Protein AF-A0A9D9C8U2-F1 (afdb_monomer_lite)

pLDDT: mean 93.35, std 7.18, range [54.44, 98.56]

Radius of gyration: 31.02 Å; chains: 1; bounding box: 74×30×80 Å

Foldseek 3Di:
DQLVVLVVQLVVLVVVLVVLVVVLVVLLVQLCVLLQVLLLVVLVCCVVVLDPLVLCVQLVHDSDDSDRDDSPDPVSSLVSLVSSLRSQVVCVVVVRDADVVVGSVSSVVSSVSSVVSVVVSVVSVVSSVVSVVSNVVVVVVVVVVVVVVLVVLLVVLVPPDPVVSQVSSVVVVDDDDDDDPDDDD

Secondary structure (DSSP, 8-state):
-HHHHHHHHHHHHHHHHHHHHHHHHHHHHHHHHHHHHHHHHHHHHHHTTSS-GGGGGGGT--SS--PPPP--SHHHHHHHHHHHHHHHHHHHHTTPPPPBTTBHHHHHHHHHHHHHHHHHHHHHHHHHHHHHHHHHHHHHHHHHHHHHHHHHHHHHTTTS-HHHHHHHHHHTT------TTPPP-

Structure (mmCIF, N/CA/C/O backbone):
data_AF-A0A9D9C8U2-F1
#
_entry.id   AF-A0A9D9C8U2-F1
#
loop_
_atom_site.group_PDB
_atom_site.id
_atom_site.type_symbol
_atom_site.label_atom_id
_atom_site.label_alt_id
_atom_site.label_comp_id
_atom_site.label_asym_id
_atom_site.label_entity_id
_atom_site.label_seq_id
_atom_site.pdbx_PDB_ins_code
_atom_site.Cartn_x
_atom_site.Cartn_y
_atom_site.Cartn_z
_atom_site.occupancy
_atom_site.B_iso_or_equiv
_atom_site.auth_seq_id
_atom_site.auth_comp_id
_atom_site.auth_asym_id
_atom_site.auth_atom_id
_atom_site.pdbx_PDB_model_num
ATOM 1 N N . GLU A 1 1 ? 14.021 7.291 -29.996 1.00 81.25 1 GLU A N 1
ATOM 2 C CA . GLU A 1 1 ? 12.656 7.815 -29.768 1.00 81.25 1 GLU A CA 1
ATOM 3 C C . GLU A 1 1 ? 11.721 6.901 -28.956 1.00 81.25 1 GLU A C 1
ATOM 5 O O . GLU A 1 1 ? 11.378 7.271 -27.842 1.00 81.25 1 GLU A O 1
ATOM 10 N N . LYS A 1 2 ? 11.284 5.720 -29.441 1.00 90.12 2 LYS A N 1
ATOM 11 C CA . LYS A 1 2 ? 10.323 4.867 -28.689 1.00 90.12 2 LYS A CA 1
ATOM 12 C C . LYS A 1 2 ? 10.855 4.377 -27.330 1.00 90.12 2 LYS A C 1
ATOM 14 O O . LYS A 1 2 ? 10.137 4.463 -26.339 1.00 90.12 2 LYS A O 1
ATOM 19 N N . MET A 1 3 ? 12.104 3.903 -27.281 1.00 92.31 3 MET A N 1
ATOM 20 C CA . MET A 1 3 ? 12.750 3.447 -26.039 1.00 92.31 3 MET A CA 1
ATOM 21 C C . MET A 1 3 ? 12.921 4.591 -25.031 1.00 92.31 3 MET A C 1
ATOM 23 O O . MET A 1 3 ? 12.580 4.439 -23.865 1.00 92.31 3 MET A O 1
ATOM 27 N N . GLU A 1 4 ? 13.386 5.756 -25.484 1.00 93.31 4 GLU A N 1
ATOM 28 C CA . GLU A 1 4 ? 13.592 6.927 -24.619 1.00 93.31 4 GLU A CA 1
ATOM 29 C C . GLU A 1 4 ? 12.285 7.387 -23.969 1.00 93.31 4 GLU A C 1
ATOM 31 O O . GLU A 1 4 ? 12.262 7.664 -22.772 1.00 93.31 4 GLU A O 1
ATOM 36 N N . ARG A 1 5 ? 11.183 7.405 -24.733 1.00 94.75 5 ARG A N 1
ATOM 37 C CA . ARG A 1 5 ? 9.848 7.721 -24.208 1.00 94.75 5 ARG A CA 1
ATOM 38 C C . ARG A 1 5 ? 9.395 6.705 -23.157 1.00 94.75 5 ARG A C 1
ATOM 40 O O . ARG A 1 5 ? 9.006 7.110 -22.069 1.00 94.75 5 ARG A O 1
ATOM 47 N N . ALA A 1 6 ? 9.501 5.405 -23.446 1.00 95.00 6 ALA A N 1
ATOM 48 C CA . ALA A 1 6 ? 9.119 4.354 -22.499 1.00 95.00 6 ALA A CA 1
ATOM 49 C C . ALA A 1 6 ? 9.957 4.398 -21.208 1.00 95.00 6 ALA A C 1
ATOM 51 O O . ALA A 1 6 ? 9.420 4.238 -20.112 1.00 95.00 6 ALA A O 1
ATOM 52 N N . ASN A 1 7 ? 11.260 4.673 -21.322 1.00 95.81 7 ASN A N 1
ATOM 53 C CA . ASN A 1 7 ? 12.128 4.850 -20.163 1.00 95.81 7 ASN A CA 1
ATOM 54 C C . ASN A 1 7 ? 11.715 6.084 -19.345 1.00 95.81 7 ASN A C 1
ATOM 56 O O . ASN A 1 7 ? 11.563 5.986 -18.132 1.00 95.81 7 ASN A O 1
ATOM 60 N N . ALA A 1 8 ? 11.457 7.228 -19.989 1.00 96.50 8 ALA A N 1
ATOM 61 C CA . ALA A 1 8 ? 10.992 8.433 -19.299 1.00 96.50 8 ALA A CA 1
ATOM 62 C C . ALA A 1 8 ? 9.655 8.210 -18.565 1.00 96.50 8 ALA A C 1
ATOM 64 O O . ALA A 1 8 ? 9.508 8.614 -17.412 1.00 96.50 8 ALA A O 1
ATOM 65 N N . GLU A 1 9 ? 8.699 7.519 -19.192 1.00 95.94 9 GLU A N 1
ATOM 66 C CA . GLU A 1 9 ? 7.424 7.148 -18.565 1.00 95.94 9 GLU A CA 1
ATOM 67 C C . GLU A 1 9 ? 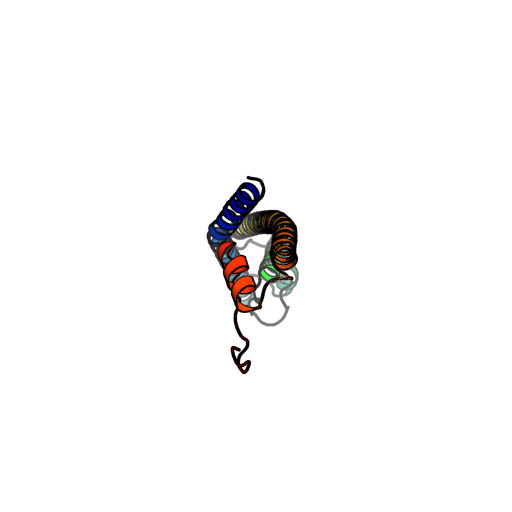7.623 6.253 -17.335 1.00 95.94 9 GLU A C 1
ATOM 69 O O . GLU A 1 9 ? 7.009 6.494 -16.290 1.00 95.94 9 GLU A O 1
ATOM 74 N N . TYR A 1 10 ? 8.505 5.253 -17.432 1.00 97.88 10 TYR A N 1
ATOM 75 C CA . TYR A 1 10 ? 8.859 4.393 -16.306 1.00 97.88 10 TYR A CA 1
ATOM 76 C C . TYR A 1 10 ? 9.484 5.188 -15.154 1.00 97.88 10 TYR A C 1
ATOM 78 O O . TYR A 1 10 ? 9.033 5.043 -14.016 1.00 97.88 10 TYR A O 1
ATOM 86 N N . GLN A 1 11 ? 10.456 6.065 -15.434 1.00 97.56 11 GLN A N 1
ATOM 87 C CA . GLN A 1 11 ? 11.099 6.892 -14.406 1.00 97.56 11 GLN A CA 1
ATOM 88 C C . GLN A 1 11 ? 10.073 7.764 -13.674 1.00 97.56 11 GLN A C 1
ATOM 90 O O . GLN A 1 11 ? 10.004 7.739 -12.446 1.00 97.56 11 GLN A O 1
ATOM 95 N N . VAL A 1 12 ? 9.192 8.450 -14.411 1.00 97.44 12 VAL A N 1
ATOM 96 C CA . VAL A 1 12 ? 8.138 9.288 -13.815 1.00 97.44 12 VAL A CA 1
ATOM 97 C C . VAL A 1 12 ? 7.175 8.462 -12.954 1.00 97.44 12 VAL A C 1
ATOM 99 O O . VAL A 1 12 ? 6.784 8.896 -11.866 1.00 97.44 12 VAL A O 1
ATOM 102 N N . ALA A 1 13 ? 6.765 7.273 -13.410 1.00 97.12 13 ALA A N 1
ATOM 103 C CA . ALA A 1 13 ? 5.886 6.394 -12.638 1.00 97.12 13 ALA A CA 1
ATOM 104 C C . ALA A 1 13 ? 6.564 5.893 -11.351 1.00 97.12 13 ALA A C 1
ATOM 106 O O . ALA A 1 13 ? 5.967 5.947 -10.269 1.00 97.12 13 ALA A O 1
ATOM 107 N N . TYR A 1 14 ? 7.826 5.475 -11.457 1.00 97.75 14 TYR A N 1
ATOM 108 C CA . TYR A 1 14 ? 8.621 4.983 -10.340 1.00 97.75 14 TYR A CA 1
ATOM 109 C C . TYR A 1 14 ? 8.878 6.073 -9.291 1.00 97.75 14 TYR A C 1
ATOM 111 O O . TYR A 1 14 ? 8.642 5.855 -8.101 1.00 97.75 14 TYR A O 1
ATOM 119 N N . GLU A 1 15 ? 9.262 7.278 -9.712 1.00 97.25 15 GLU A N 1
ATOM 120 C CA . GLU A 1 15 ? 9.452 8.423 -8.817 1.00 97.25 15 GLU A CA 1
ATOM 121 C C . GLU A 1 15 ? 8.175 8.763 -8.047 1.00 97.25 15 GLU A C 1
ATOM 123 O O . GLU A 1 15 ? 8.212 8.967 -6.831 1.00 97.25 15 GLU A O 1
ATOM 128 N N . ARG A 1 16 ? 7.016 8.772 -8.722 1.00 96.50 16 ARG A N 1
ATOM 129 C CA . ARG A 1 16 ? 5.717 8.987 -8.063 1.00 96.50 16 ARG A CA 1
ATOM 130 C C . ARG A 1 16 ? 5.445 7.926 -7.000 1.00 96.50 16 ARG A C 1
ATOM 132 O O . ARG A 1 16 ? 5.035 8.277 -5.894 1.00 96.50 16 ARG A O 1
ATOM 139 N N . GLN A 1 17 ? 5.700 6.652 -7.302 1.00 96.75 17 GLN A N 1
ATOM 140 C CA . GLN A 1 17 ? 5.545 5.557 -6.343 1.00 96.75 17 GLN A CA 1
ATOM 141 C C . GLN A 1 17 ? 6.458 5.735 -5.119 1.00 96.75 17 GLN A C 1
ATOM 143 O O . GLN A 1 17 ? 5.994 5.611 -3.983 1.00 96.75 17 GLN A O 1
ATOM 148 N N . VAL A 1 18 ? 7.741 6.040 -5.3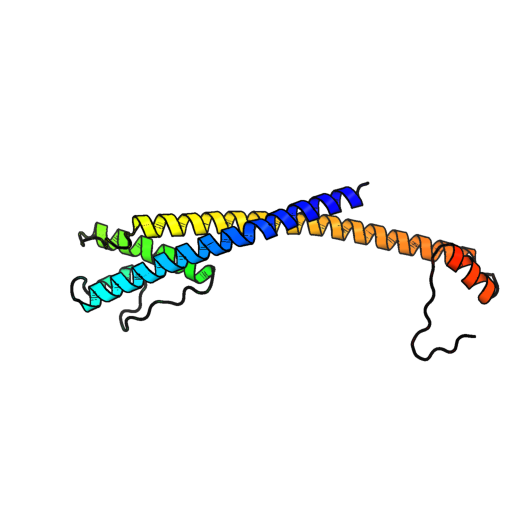31 1.00 96.06 18 VAL A N 1
ATOM 149 C CA . VAL A 1 18 ? 8.727 6.223 -4.252 1.00 96.06 18 VAL A CA 1
ATOM 150 C C . VAL A 1 18 ? 8.377 7.429 -3.380 1.00 96.06 18 VAL A C 1
ATOM 152 O O . VAL A 1 18 ? 8.405 7.339 -2.150 1.00 96.06 18 VAL A O 1
ATOM 155 N N . ASN A 1 19 ? 7.993 8.546 -3.996 1.00 95.44 19 ASN A N 1
ATOM 156 C CA . ASN A 1 19 ? 7.613 9.758 -3.276 1.00 95.44 19 ASN A CA 1
ATOM 157 C C . ASN A 1 19 ? 6.347 9.544 -2.437 1.00 95.44 19 ASN A C 1
ATOM 159 O O . ASN A 1 19 ? 6.302 9.949 -1.271 1.00 95.44 19 ASN A O 1
ATOM 163 N N . PHE A 1 20 ? 5.352 8.843 -2.986 1.00 97.00 20 PHE A N 1
ATOM 164 C CA . PHE A 1 20 ? 4.113 8.533 -2.276 1.00 97.00 20 PHE A CA 1
ATOM 165 C C . PHE A 1 20 ? 4.314 7.551 -1.112 1.00 97.00 20 PHE A C 1
ATOM 167 O O . PHE A 1 20 ? 3.623 7.646 -0.096 1.00 97.00 20 PHE A O 1
ATOM 174 N N . ALA A 1 21 ? 5.296 6.645 -1.200 1.00 95.56 21 ALA A N 1
ATOM 175 C CA . ALA A 1 21 ? 5.558 5.652 -0.158 1.00 95.56 21 ALA A CA 1
ATOM 176 C C . ALA A 1 21 ? 5.791 6.286 1.227 1.00 95.56 21 ALA A C 1
ATOM 178 O O . ALA A 1 21 ? 5.346 5.738 2.236 1.00 95.56 21 ALA A O 1
ATOM 179 N N . LYS A 1 22 ? 6.428 7.464 1.294 1.00 94.44 22 LYS A N 1
ATOM 180 C CA . LYS A 1 22 ? 6.651 8.183 2.560 1.00 94.44 22 LYS A CA 1
ATOM 181 C C . LYS A 1 22 ? 5.349 8.664 3.199 1.00 94.44 22 LYS A C 1
ATOM 183 O O . LYS A 1 22 ? 5.217 8.586 4.419 1.00 94.44 22 LYS A O 1
ATOM 188 N N . ASP A 1 23 ? 4.408 9.174 2.406 1.00 94.94 23 ASP A N 1
ATOM 189 C CA . ASP A 1 23 ? 3.111 9.615 2.927 1.00 94.94 23 ASP A CA 1
ATOM 190 C C . ASP A 1 23 ? 2.263 8.417 3.367 1.00 94.94 23 ASP A C 1
ATOM 192 O O . ASP A 1 23 ? 1.752 8.405 4.487 1.00 94.94 23 ASP A O 1
ATOM 196 N N . TYR A 1 24 ? 2.246 7.350 2.561 1.00 97.56 24 TYR A N 1
ATOM 197 C CA . TYR A 1 24 ? 1.593 6.088 2.906 1.00 97.56 24 TYR A CA 1
ATOM 198 C C . TYR A 1 24 ? 2.037 5.556 4.281 1.00 97.56 24 TYR A C 1
ATOM 200 O O . TYR A 1 24 ? 1.202 5.254 5.135 1.00 97.56 24 TYR A O 1
ATOM 208 N N . GLN A 1 25 ? 3.349 5.525 4.547 1.00 96.75 25 GLN A N 1
ATOM 209 C CA . GLN A 1 25 ? 3.883 5.082 5.841 1.00 96.75 25 GLN A CA 1
ATOM 210 C C . GLN A 1 25 ? 3.407 5.955 7.012 1.00 96.75 25 GLN A C 1
ATOM 212 O O . GLN A 1 25 ? 3.126 5.443 8.098 1.00 96.75 25 GLN A O 1
ATOM 217 N N . LYS A 1 26 ? 3.261 7.272 6.810 1.00 96.94 26 LYS A N 1
ATOM 218 C CA . LYS A 1 26 ? 2.712 8.172 7.838 1.00 96.94 26 LYS A CA 1
ATOM 219 C C . LYS A 1 26 ? 1.244 7.860 8.124 1.00 96.94 26 LYS A C 1
ATOM 221 O O . LYS A 1 26 ? 0.867 7.814 9.296 1.00 96.94 26 LYS A O 1
ATOM 226 N N . LYS A 1 27 ? 0.429 7.621 7.088 1.00 97.81 27 LYS A N 1
ATOM 227 C CA . LYS A 1 27 ? -0.990 7.257 7.249 1.00 97.81 27 LYS A CA 1
ATOM 228 C C . LYS A 1 27 ? -1.143 5.920 7.968 1.00 97.81 27 LYS A C 1
ATOM 230 O O . LYS A 1 27 ? -1.860 5.858 8.963 1.00 97.81 27 LYS A O 1
ATOM 235 N N . MET A 1 28 ? -0.388 4.899 7.557 1.00 97.75 28 MET A N 1
ATOM 236 C CA . MET A 1 28 ? -0.379 3.585 8.210 1.00 97.75 28 MET A CA 1
ATOM 237 C C . MET A 1 28 ? 0.020 3.687 9.688 1.00 97.75 28 MET A C 1
ATOM 239 O O . MET A 1 28 ? -0.648 3.120 10.552 1.00 97.75 28 MET A O 1
ATOM 243 N N . LYS A 1 29 ? 1.070 4.457 10.009 1.00 97.81 29 LYS A N 1
ATOM 244 C CA . LYS A 1 29 ? 1.507 4.666 11.398 1.00 97.81 29 LYS A CA 1
ATOM 245 C C . LYS A 1 29 ? 0.424 5.333 12.249 1.00 97.81 29 LYS A C 1
ATOM 247 O O . LYS A 1 29 ? 0.240 4.940 13.399 1.00 97.81 29 LYS A O 1
ATOM 252 N N . MET A 1 30 ? -0.286 6.321 11.702 1.00 98.00 30 MET A N 1
ATOM 253 C CA . MET A 1 30 ? -1.370 6.995 12.421 1.00 98.00 30 MET A CA 1
ATOM 254 C C . MET A 1 30 ? -2.582 6.087 12.615 1.00 98.00 30 MET A C 1
ATOM 256 O O . MET A 1 30 ? -3.069 5.985 13.737 1.00 98.00 30 MET A O 1
ATOM 260 N N . ALA A 1 31 ? -3.021 5.368 11.581 1.00 98.31 31 ALA A N 1
ATOM 261 C CA . ALA A 1 31 ? -4.094 4.384 11.712 1.00 98.31 31 ALA A CA 1
ATOM 262 C C . ALA A 1 31 ? -3.758 3.335 12.785 1.00 98.31 31 ALA A C 1
ATOM 264 O O . ALA A 1 31 ? -4.540 3.130 13.711 1.00 98.31 31 ALA A O 1
ATOM 265 N N . LYS A 1 32 ? -2.544 2.769 12.747 1.00 98.12 32 LYS A N 1
ATOM 266 C CA . LYS A 1 32 ? -2.060 1.821 13.761 1.00 98.12 32 LYS A CA 1
ATOM 267 C C . LYS A 1 32 ? -2.107 2.397 15.175 1.00 98.12 32 LYS A C 1
ATOM 269 O O . LYS A 1 32 ? -2.558 1.716 16.091 1.00 98.12 32 LYS A O 1
ATOM 274 N N . LEU A 1 33 ? -1.638 3.633 15.360 1.00 97.75 33 LEU A N 1
ATOM 275 C CA . LEU A 1 33 ? -1.640 4.303 16.662 1.00 97.75 33 LEU A CA 1
ATOM 276 C C . LEU A 1 33 ? -3.062 4.409 17.226 1.00 97.75 33 LEU A C 1
ATOM 278 O O . LEU A 1 33 ? -3.289 4.032 18.371 1.00 97.75 33 LEU A O 1
ATOM 282 N N . TYR A 1 34 ? -4.007 4.910 16.428 1.00 98.31 34 TYR A N 1
ATOM 283 C CA . TYR A 1 34 ? -5.375 5.151 16.887 1.00 98.31 34 TYR A CA 1
ATOM 284 C C . TYR A 1 34 ? -6.164 3.861 17.106 1.00 98.31 34 TYR A C 1
ATOM 286 O O . TYR A 1 34 ? -6.859 3.765 18.114 1.00 98.31 34 TYR A O 1
ATOM 294 N N . VAL A 1 35 ? -6.022 2.865 16.225 1.00 98.06 35 VAL A N 1
ATOM 295 C CA . VAL A 1 35 ? -6.653 1.546 16.403 1.00 98.06 35 VAL A CA 1
ATOM 296 C C . VAL A 1 35 ? -6.108 0.866 17.661 1.00 98.06 35 VAL A C 1
ATOM 298 O O . VAL A 1 35 ? -6.886 0.466 18.523 1.00 98.06 35 VAL A O 1
ATOM 301 N N . SER A 1 36 ? -4.781 0.815 17.829 1.00 97.44 36 SER A N 1
ATOM 302 C CA . SER A 1 36 ? -4.147 0.237 19.024 1.00 97.44 36 SER A CA 1
ATOM 303 C C . SER A 1 36 ? -4.599 0.936 20.309 1.00 97.44 36 SER A C 1
ATOM 305 O O . SER A 1 36 ? -5.019 0.285 21.263 1.00 97.44 36 SER A O 1
ATOM 307 N N . HIS A 1 37 ? -4.570 2.273 20.325 1.00 97.31 37 HIS A N 1
ATOM 308 C CA . HIS A 1 37 ? -4.941 3.051 21.504 1.00 97.31 37 HIS A CA 1
ATOM 309 C C . HIS A 1 37 ? -6.420 2.868 21.864 1.00 97.31 37 HIS A C 1
ATOM 311 O O . HIS A 1 37 ? -6.752 2.736 23.039 1.00 97.31 37 HIS A O 1
ATOM 317 N N . PHE A 1 38 ? -7.308 2.789 20.871 1.00 98.19 38 PHE A N 1
ATOM 318 C CA . PHE A 1 38 ? -8.715 2.498 21.122 1.00 98.19 38 PHE A CA 1
ATOM 319 C C . PHE A 1 38 ? -8.902 1.129 21.787 1.00 98.19 38 PHE A C 1
ATOM 321 O O . PHE A 1 38 ? -9.610 1.032 22.788 1.00 98.19 38 PHE A O 1
ATOM 328 N N . ILE A 1 39 ? -8.224 0.090 21.283 1.00 96.69 39 ILE A N 1
ATOM 329 C CA . ILE A 1 39 ? -8.266 -1.261 21.867 1.00 96.69 39 ILE A CA 1
ATOM 330 C C . ILE A 1 39 ? -7.792 -1.232 23.322 1.00 96.69 39 ILE A C 1
ATOM 332 O O . ILE A 1 39 ? -8.452 -1.801 24.189 1.00 96.69 39 ILE A O 1
ATOM 336 N N . GLN A 1 40 ? -6.690 -0.534 23.602 1.00 96.62 40 GLN A N 1
ATOM 337 C CA . GLN A 1 40 ? -6.162 -0.385 24.960 1.00 96.62 40 GLN A CA 1
ATOM 338 C C . GLN A 1 40 ? -7.172 0.289 25.892 1.00 96.62 40 GLN A C 1
ATOM 340 O O . GLN A 1 40 ? -7.425 -0.208 26.986 1.00 96.62 40 GLN A O 1
ATOM 345 N N . VAL A 1 41 ? -7.779 1.400 25.468 1.00 96.62 41 VAL A N 1
ATOM 346 C CA . VAL A 1 41 ? -8.759 2.130 26.287 1.00 96.62 41 VAL A CA 1
ATOM 347 C C . VAL A 1 41 ? -10.013 1.293 26.517 1.00 96.62 41 VAL A C 1
ATOM 349 O O . VAL A 1 41 ? -10.496 1.232 27.647 1.00 96.62 41 VAL A O 1
ATOM 352 N N . PHE A 1 42 ? -10.494 0.588 25.491 1.00 96.06 42 PHE A N 1
ATOM 353 C CA . PHE A 1 42 ? -11.597 -0.361 25.619 1.00 96.06 42 PHE A CA 1
ATOM 354 C C . PHE A 1 42 ? -11.288 -1.451 26.650 1.00 96.06 42 PHE A C 1
ATOM 356 O O . PHE A 1 42 ? -12.067 -1.668 27.577 1.00 96.06 42 PHE A O 1
ATOM 363 N N . GLN A 1 43 ? -10.122 -2.090 26.542 1.00 94.88 43 GLN A N 1
ATOM 364 C CA . GLN A 1 43 ? -9.677 -3.111 27.489 1.00 94.88 43 GLN A CA 1
ATOM 365 C C . GLN A 1 43 ? -9.556 -2.555 28.913 1.00 94.88 43 GLN A C 1
ATOM 367 O O . GLN A 1 43 ? -9.999 -3.202 29.858 1.00 94.88 43 GLN A O 1
ATOM 372 N N . LEU A 1 44 ? -9.032 -1.338 29.082 1.00 94.62 44 LEU A N 1
ATOM 373 C CA . LEU A 1 44 ? -8.954 -0.673 30.383 1.00 94.62 44 LEU A CA 1
ATOM 374 C C . LEU A 1 44 ? -10.341 -0.365 30.968 1.00 94.62 44 LEU A C 1
ATOM 376 O O . LEU A 1 44 ? -10.528 -0.519 32.171 1.00 94.62 44 LEU A O 1
ATOM 380 N N . SER A 1 45 ? -11.320 0.029 30.151 1.00 94.44 45 SER A N 1
ATOM 381 C CA . SER A 1 45 ? -12.710 0.202 30.600 1.00 94.44 45 SER A CA 1
ATOM 382 C C . SER A 1 45 ? -13.350 -1.118 31.038 1.00 94.44 45 SER A C 1
ATOM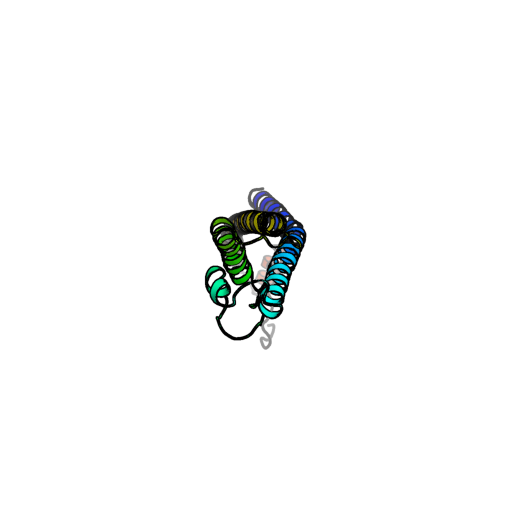 384 O O . SER A 1 45 ? -14.108 -1.128 32.007 1.00 94.44 45 SER A O 1
ATOM 386 N N . VAL A 1 46 ? -13.003 -2.239 30.395 1.00 93.81 46 VAL A N 1
ATOM 387 C CA . VAL A 1 46 ? -13.419 -3.573 30.861 1.00 93.81 46 VAL A CA 1
ATOM 388 C C . VAL A 1 46 ? -12.767 -3.914 32.203 1.00 93.81 46 VAL A C 1
ATOM 390 O O . VAL A 1 46 ? -13.460 -4.330 33.126 1.00 93.81 46 VAL A O 1
ATOM 393 N N . ILE A 1 47 ? -11.460 -3.670 32.357 1.00 93.50 47 ILE A N 1
ATOM 394 C CA . ILE A 1 47 ? -10.733 -3.911 33.619 1.00 93.50 47 ILE A CA 1
ATOM 395 C C . ILE A 1 47 ? -11.312 -3.079 34.774 1.00 93.50 47 ILE A C 1
ATOM 397 O O . ILE A 1 47 ? -11.405 -3.570 35.896 1.00 93.50 47 ILE A O 1
ATOM 401 N N . ARG A 1 48 ? -11.728 -1.832 34.512 1.00 94.44 48 ARG A N 1
ATOM 402 C CA . ARG A 1 48 ? -12.375 -0.964 35.512 1.00 94.44 48 ARG A CA 1
ATOM 403 C C . ARG A 1 48 ? -13.822 -1.358 35.833 1.00 94.44 48 ARG A C 1
ATOM 405 O O . ARG A 1 48 ? -14.398 -0.792 36.756 1.00 94.44 48 ARG A O 1
ATOM 412 N N . GLY A 1 49 ? -14.416 -2.293 35.090 1.00 92.62 49 GLY A N 1
ATOM 413 C CA . GLY A 1 49 ? -15.813 -2.701 35.258 1.00 92.62 49 GLY A CA 1
ATOM 414 C C . GLY A 1 49 ? -16.837 -1.714 34.685 1.00 92.62 49 GLY A C 1
ATOM 415 O O . GLY A 1 49 ? -18.028 -1.863 34.937 1.00 92.62 49 GLY A O 1
ATOM 416 N N . GLU A 1 50 ? -16.402 -0.721 33.902 1.00 93.00 50 GLU A N 1
ATOM 417 C CA . GLU A 1 50 ? -17.294 0.222 33.204 1.00 93.00 50 GLU A CA 1
ATOM 418 C C . GLU A 1 50 ? -18.009 -0.450 32.026 1.00 93.00 50 GLU A C 1
ATOM 420 O O . GLU A 1 50 ? -19.127 -0.083 31.665 1.00 93.00 50 GLU A O 1
ATOM 425 N N . ILE A 1 51 ? -17.347 -1.435 31.415 1.00 93.06 51 ILE A N 1
ATOM 426 C CA . ILE A 1 51 ? -17.858 -2.229 30.300 1.00 93.06 51 ILE A CA 1
ATOM 427 C C . ILE A 1 51 ? -17.782 -3.701 30.694 1.00 93.06 51 ILE A C 1
ATOM 429 O O . ILE A 1 51 ? -16.755 -4.178 31.171 1.00 93.06 51 ILE A O 1
ATOM 433 N N . LYS A 1 52 ? -18.863 -4.447 30.467 1.00 91.94 52 LYS A N 1
ATOM 434 C CA . LYS A 1 52 ? -18.897 -5.885 30.753 1.00 91.94 52 LYS A CA 1
ATOM 435 C C . LYS A 1 52 ? -17.961 -6.660 29.824 1.00 91.94 52 LYS A C 1
ATOM 437 O O . LYS A 1 52 ? -17.893 -6.383 28.628 1.00 91.94 52 LYS A O 1
ATOM 442 N N . GLU A 1 53 ? -17.307 -7.690 30.356 1.00 91.94 53 GLU 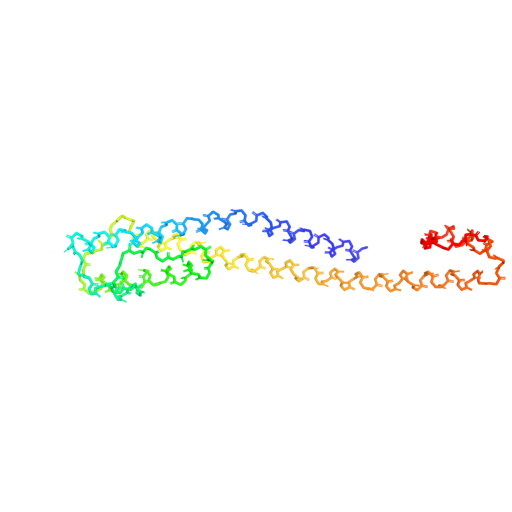A N 1
ATOM 443 C CA . GLU A 1 53 ? -16.340 -8.510 29.611 1.00 91.94 53 GLU A CA 1
ATOM 444 C C . GLU A 1 53 ? -16.954 -9.218 28.388 1.00 91.94 53 GLU A C 1
ATOM 446 O O . GLU A 1 53 ? -16.300 -9.361 27.358 1.00 91.94 53 GLU A O 1
ATOM 451 N N . GLU A 1 54 ? -18.242 -9.567 28.443 1.00 91.25 54 GLU A N 1
ATOM 452 C CA . GLU A 1 54 ? -18.997 -10.150 27.322 1.00 91.25 54 GLU A CA 1
ATOM 453 C C . GLU A 1 54 ? -19.018 -9.260 26.064 1.00 91.25 54 GLU A C 1
ATOM 455 O O . GLU A 1 54 ? -19.055 -9.766 24.942 1.00 91.25 54 GLU A O 1
ATOM 460 N N . MET A 1 55 ? -18.899 -7.936 26.226 1.00 92.25 55 MET A N 1
ATOM 461 C CA . MET A 1 55 ? -18.920 -6.984 25.109 1.00 92.25 55 MET A CA 1
ATOM 462 C C . MET A 1 55 ? -17.670 -7.068 24.233 1.00 92.25 55 MET A C 1
ATOM 464 O O . MET A 1 55 ? -17.667 -6.552 23.120 1.00 92.25 55 MET A O 1
ATOM 468 N N . ARG A 1 56 ? -16.611 -7.744 24.691 1.00 92.50 56 ARG A N 1
ATOM 469 C CA . ARG A 1 56 ? -15.388 -7.972 23.907 1.00 92.50 56 ARG A CA 1
ATOM 470 C C . ARG A 1 56 ? -15.640 -8.783 22.640 1.00 92.50 56 ARG A C 1
ATOM 472 O O . ARG A 1 56 ? -14.946 -8.569 21.647 1.00 92.50 56 ARG A O 1
ATOM 479 N N . ALA A 1 57 ? -16.646 -9.660 22.662 1.00 93.44 57 ALA A N 1
ATOM 480 C CA . ALA A 1 57 ? -17.035 -10.460 21.505 1.00 93.44 57 ALA A CA 1
ATOM 481 C C . ALA A 1 57 ? -17.440 -9.591 20.302 1.00 93.44 57 ALA A C 1
ATOM 483 O O . ALA A 1 57 ? -17.150 -9.964 19.171 1.00 93.44 57 ALA A O 1
ATOM 484 N N . LEU A 1 58 ? -18.020 -8.406 20.544 1.00 94.88 58 LEU A N 1
ATOM 485 C CA . LEU A 1 58 ? -18.431 -7.462 19.492 1.00 94.88 58 LEU A CA 1
ATOM 486 C C . LEU A 1 58 ? -17.245 -6.929 18.673 1.00 94.88 58 LEU A C 1
ATOM 488 O O . LEU A 1 58 ? -17.410 -6.504 17.539 1.00 94.88 58 LEU A O 1
ATOM 492 N N . TYR A 1 59 ? -16.044 -6.954 19.251 1.00 95.38 59 TYR A N 1
ATOM 493 C CA . TYR A 1 59 ? -14.812 -6.441 18.648 1.00 95.38 59 TYR A CA 1
ATOM 494 C C . TYR A 1 59 ? -13.916 -7.566 18.127 1.00 95.38 59 TYR A C 1
ATOM 496 O O . TYR A 1 59 ? -12.756 -7.315 17.811 1.00 95.38 59 TYR A O 1
ATOM 504 N N . HIS A 1 60 ? -14.404 -8.814 18.117 1.00 94.06 60 HIS A N 1
ATOM 505 C CA . HIS A 1 60 ? -13.617 -10.009 17.789 1.00 94.06 60 HIS A CA 1
ATOM 506 C C . HIS A 1 60 ? -12.385 -10.217 18.692 1.00 94.06 60 HIS A C 1
ATOM 508 O O . HIS A 1 60 ? -11.462 -10.959 18.355 1.00 94.06 60 HIS A O 1
ATOM 514 N N . LEU A 1 61 ? -12.363 -9.588 19.872 1.00 92.31 61 LEU A N 1
ATOM 515 C CA . LEU A 1 61 ? -11.290 -9.769 20.842 1.00 92.31 61 LEU A CA 1
ATOM 516 C C . LEU A 1 61 ? -11.502 -11.084 21.611 1.00 92.31 61 LEU A C 1
ATOM 518 O O . LEU A 1 61 ? -12.642 -11.403 21.962 1.00 92.31 61 LEU A O 1
ATOM 522 N N . PRO A 1 62 ? -10.427 -11.827 21.949 1.00 86.38 62 PRO A N 1
ATOM 523 C CA . PRO A 1 62 ? -10.534 -13.019 22.790 1.00 86.38 62 PRO A CA 1
ATOM 524 C C . PRO A 1 62 ? -11.291 -12.706 24.080 1.00 86.38 62 PRO A C 1
ATOM 526 O O . PRO A 1 62 ? -11.112 -11.624 24.622 1.00 86.38 62 PRO A O 1
ATOM 529 N N . LEU A 1 63 ? -12.096 -13.627 24.612 1.00 81.38 63 LEU A N 1
ATOM 530 C CA . LEU A 1 63 ? -12.812 -13.394 25.879 1.00 81.38 63 LEU A CA 1
ATOM 531 C C . LEU A 1 63 ? -11.891 -13.430 27.106 1.00 81.38 63 LEU A C 1
ATOM 533 O O . LEU A 1 63 ? -12.278 -12.958 28.164 1.00 81.38 63 LEU A O 1
ATOM 537 N N . LYS A 1 64 ? -10.677 -13.981 26.973 1.00 79.94 64 LYS A N 1
ATOM 538 C CA . LYS A 1 64 ? -9.679 -14.074 28.047 1.00 79.94 64 LYS A CA 1
ATOM 539 C C . LYS A 1 64 ? -8.400 -13.322 27.678 1.00 79.94 64 LYS A C 1
ATOM 541 O O . LYS A 1 64 ? -7.969 -13.356 26.529 1.00 79.94 64 LYS A O 1
ATOM 546 N N . GLY A 1 65 ? -7.773 -12.696 28.677 1.00 81.94 65 GLY A N 1
ATOM 547 C CA . GLY A 1 65 ? -6.546 -11.893 28.529 1.00 81.94 65 GLY A CA 1
ATOM 548 C C . GLY A 1 65 ? -6.831 -10.468 28.052 1.00 81.94 65 GLY A C 1
ATOM 549 O O . GLY A 1 65 ? -7.921 -10.209 27.587 1.00 81.94 65 GLY A O 1
ATOM 550 N N . PHE A 1 66 ? -5.903 -9.520 28.167 1.00 85.56 66 PHE A N 1
ATOM 551 C CA . PHE A 1 66 ? -6.114 -8.112 27.757 1.00 85.56 66 PHE A CA 1
ATOM 552 C C . PHE A 1 66 ? -5.002 -7.630 26.819 1.00 85.56 66 PHE A C 1
ATOM 554 O O . PHE A 1 66 ? -4.578 -6.483 26.865 1.00 85.56 66 PHE A O 1
ATOM 561 N N . ALA A 1 67 ? -4.470 -8.541 26.003 1.00 86.19 67 ALA A N 1
ATOM 562 C CA . ALA A 1 67 ? -3.439 -8.200 25.037 1.00 86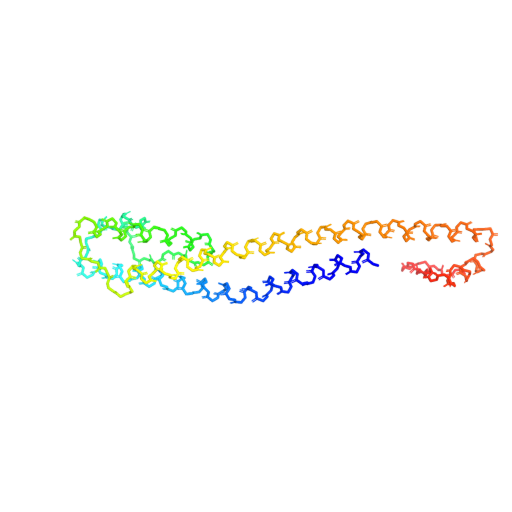.19 67 ALA A CA 1
ATOM 563 C C . ALA A 1 67 ? -4.055 -7.466 23.840 1.00 86.19 67 ALA A C 1
ATOM 565 O O . ALA A 1 67 ? -5.140 -7.816 23.367 1.00 86.19 67 ALA A O 1
ATOM 566 N N . VAL A 1 68 ? -3.348 -6.457 23.338 1.00 86.56 68 VAL A N 1
ATOM 567 C CA . VAL A 1 68 ? -3.677 -5.828 22.057 1.00 86.56 68 VAL A CA 1
ATOM 568 C C . VAL A 1 68 ? -3.231 -6.777 20.940 1.00 86.56 68 VAL A C 1
ATOM 570 O O . VAL A 1 68 ? -2.096 -7.256 20.992 1.00 86.56 68 VAL A O 1
ATOM 573 N N . PRO A 1 69 ? -4.080 -7.056 19.939 1.00 90.56 69 PRO A N 1
ATOM 574 C CA . PRO A 1 69 ? -3.687 -7.828 18.768 1.00 90.56 69 PRO A CA 1
ATOM 575 C C . PRO A 1 69 ? -2.510 -7.201 18.019 1.00 90.56 69 PRO A C 1
ATOM 577 O O . PRO A 1 69 ? -2.280 -5.990 18.068 1.00 90.56 69 PRO A O 1
ATOM 580 N N . GLU A 1 70 ? -1.769 -8.016 17.276 1.00 91.50 70 GLU A N 1
ATOM 581 C CA . GLU A 1 70 ? -0.670 -7.500 16.470 1.00 91.50 70 GLU A CA 1
ATOM 582 C C . GLU A 1 70 ? -1.177 -6.713 15.256 1.00 91.50 70 GLU A C 1
ATOM 584 O O . GLU A 1 70 ? -1.874 -7.239 14.395 1.00 91.50 70 GLU A O 1
ATOM 589 N N . LEU A 1 71 ? -0.755 -5.450 15.149 1.00 93.88 71 LEU A N 1
ATOM 590 C CA . LEU A 1 71 ? -1.122 -4.531 14.059 1.00 93.88 71 LEU A CA 1
ATOM 591 C C . LEU A 1 71 ? 0.088 -4.172 13.180 1.00 93.88 71 LEU A C 1
ATOM 593 O O . LEU A 1 71 ? 0.235 -3.040 12.716 1.00 93.88 71 LEU A O 1
ATOM 597 N N . ASN A 1 72 ? 1.048 -5.091 13.055 1.00 90.62 72 ASN A N 1
ATOM 598 C CA . ASN A 1 72 ? 2.321 -4.832 12.373 1.00 90.62 72 ASN A CA 1
ATOM 599 C C . ASN A 1 72 ? 2.218 -4.943 10.848 1.00 90.62 72 ASN A C 1
ATOM 601 O O . ASN A 1 72 ? 3.020 -4.337 10.140 1.00 90.62 72 ASN A O 1
ATOM 605 N N . THR A 1 73 ? 1.235 -5.688 10.348 1.00 94.94 73 THR A N 1
ATOM 606 C CA . THR A 1 73 ? 1.027 -5.900 8.916 1.00 94.94 73 THR A CA 1
ATOM 607 C C . THR A 1 73 ? -0.118 -5.035 8.394 1.00 94.94 73 THR A C 1
ATOM 609 O O . THR A 1 73 ? -1.037 -4.674 9.128 1.00 94.94 73 THR A O 1
ATOM 612 N N . GLU A 1 74 ? -0.068 -4.708 7.101 1.00 95.31 74 GLU A N 1
ATOM 613 C CA . GLU A 1 74 ? -1.148 -3.986 6.412 1.00 95.31 74 GLU A CA 1
ATOM 614 C C . GLU A 1 74 ? -2.477 -4.751 6.504 1.00 95.31 74 GLU A C 1
ATOM 616 O O . GLU A 1 74 ? -3.509 -4.149 6.780 1.00 95.31 74 GLU A O 1
ATOM 621 N N . ALA A 1 75 ? -2.438 -6.076 6.334 1.00 96.56 75 ALA A N 1
ATOM 622 C CA . ALA A 1 75 ? -3.616 -6.937 6.411 1.00 96.56 75 ALA A CA 1
ATOM 623 C C . ALA A 1 75 ? -4.246 -6.940 7.812 1.00 96.56 75 ALA A C 1
ATOM 625 O O . ALA A 1 75 ? -5.448 -6.728 7.932 1.00 96.56 75 ALA A O 1
ATOM 626 N N . ALA A 1 76 ? -3.435 -7.096 8.863 1.00 96.31 76 ALA A N 1
ATOM 627 C CA . ALA A 1 76 ? -3.942 -7.081 10.231 1.00 96.31 76 ALA A CA 1
ATOM 628 C C . ALA A 1 76 ? -4.533 -5.714 10.598 1.00 96.31 76 ALA A C 1
ATOM 630 O O . ALA A 1 76 ? -5.578 -5.643 11.234 1.00 96.31 76 ALA A O 1
ATOM 631 N N . LEU A 1 77 ? -3.900 -4.613 10.177 1.00 97.62 77 LEU A N 1
ATOM 632 C CA . LEU A 1 77 ? -4.434 -3.279 10.447 1.00 97.62 77 LEU A CA 1
ATOM 633 C C . LEU A 1 77 ? -5.780 -3.036 9.747 1.00 97.62 77 LEU A C 1
ATOM 635 O O . LEU A 1 77 ? -6.648 -2.399 10.339 1.00 97.62 77 LEU A O 1
ATOM 639 N N . LEU A 1 78 ? -5.959 -3.546 8.522 1.00 97.56 78 LEU A N 1
ATOM 640 C CA . LEU A 1 78 ? -7.241 -3.491 7.814 1.00 97.56 78 LEU A CA 1
ATOM 641 C C . LEU A 1 78 ? -8.331 -4.242 8.574 1.00 97.56 78 LEU A C 1
ATOM 643 O O . LEU A 1 78 ? -9.377 -3.667 8.857 1.00 97.56 78 LEU A O 1
ATOM 647 N N . GLU A 1 79 ? -8.057 -5.496 8.921 1.00 97.25 79 GLU A N 1
ATOM 648 C CA . GLU A 1 79 ? -8.999 -6.380 9.605 1.00 97.25 79 GLU A CA 1
ATOM 649 C C . GLU A 1 79 ? -9.407 -5.824 10.974 1.00 97.25 79 GLU A C 1
ATOM 651 O O . GLU A 1 79 ? -10.589 -5.607 11.240 1.00 97.25 79 GLU A O 1
ATOM 656 N N . TRP A 1 80 ? -8.430 -5.505 11.825 1.00 97.75 80 TRP A N 1
ATOM 657 C CA . TRP A 1 80 ? -8.714 -4.980 13.158 1.00 97.75 80 TRP A CA 1
ATOM 658 C C . TRP A 1 80 ? -9.357 -3.599 13.119 1.00 97.75 80 TRP A C 1
ATOM 660 O O . TRP A 1 80 ? -10.200 -3.307 13.960 1.00 97.75 80 TRP A O 1
ATOM 670 N N . GLY A 1 81 ? -9.007 -2.743 12.158 1.00 97.62 81 GLY A N 1
ATOM 671 C CA . GLY A 1 81 ? -9.681 -1.455 12.014 1.00 97.62 81 GLY A CA 1
ATOM 672 C C . GLY A 1 81 ? -11.185 -1.609 11.770 1.00 97.62 81 GLY A C 1
ATOM 673 O O . GLY A 1 81 ? -11.968 -0.959 12.463 1.00 97.62 81 GLY A O 1
ATOM 674 N N . GLU A 1 82 ? -11.589 -2.526 10.884 1.00 97.88 82 GLU A N 1
ATOM 675 C CA . GLU A 1 82 ? -13.006 -2.843 10.647 1.00 97.88 82 GLU A CA 1
ATOM 676 C C . GLU A 1 82 ? -13.675 -3.422 11.895 1.00 97.88 82 GLU A C 1
ATOM 678 O O . GLU A 1 82 ? -14.722 -2.929 12.316 1.00 97.88 82 GLU A O 1
ATOM 683 N N . TYR A 1 83 ? -13.056 -4.417 12.543 1.00 97.69 83 TYR A N 1
ATOM 684 C CA . TYR A 1 83 ? -13.609 -5.033 13.754 1.00 97.69 83 TYR A CA 1
ATOM 685 C C . TYR A 1 83 ? -13.835 -4.024 14.878 1.00 97.69 83 TYR A C 1
ATOM 687 O O . TYR A 1 83 ? -14.868 -4.062 15.545 1.00 97.69 83 TYR A O 1
ATOM 695 N N . ILE A 1 84 ? -12.907 -3.085 15.077 1.00 97.25 84 ILE A N 1
ATOM 696 C CA . ILE A 1 84 ? -13.043 -2.071 16.122 1.00 97.25 84 ILE A CA 1
ATOM 697 C C . ILE A 1 84 ? -14.134 -1.049 15.794 1.00 97.25 84 ILE A C 1
ATOM 699 O O . ILE A 1 84 ? -14.920 -0.684 16.672 1.00 97.25 84 ILE A O 1
ATOM 703 N N . ILE A 1 85 ? -14.217 -0.607 14.538 1.00 98.06 85 ILE A N 1
ATOM 704 C CA . ILE A 1 85 ? -15.236 0.346 14.086 1.00 98.06 85 ILE A CA 1
ATOM 705 C C . ILE A 1 85 ? -16.635 -0.274 14.129 1.00 98.06 85 ILE A C 1
ATOM 707 O O . ILE A 1 85 ? -17.572 0.381 14.597 1.00 98.06 85 ILE A O 1
ATOM 711 N N . ALA A 1 86 ? -16.781 -1.516 13.671 1.00 97.88 86 ALA A N 1
ATOM 712 C CA . ALA A 1 86 ? -18.042 -2.247 13.706 1.00 97.88 86 ALA A CA 1
ATOM 713 C C . ALA A 1 86 ? -18.468 -2.567 15.145 1.00 97.88 86 ALA A C 1
ATOM 715 O O . ALA A 1 86 ? -19.603 -2.274 15.522 1.00 97.88 86 ALA A O 1
ATOM 716 N N . GLY A 1 87 ? -17.547 -3.072 15.970 1.00 96.88 87 GLY A N 1
ATOM 717 C CA . GLY A 1 87 ? -17.828 -3.437 17.357 1.00 96.88 87 GLY A CA 1
ATOM 718 C C . GLY A 1 87 ? -18.273 -2.254 18.216 1.00 96.88 87 GLY A C 1
ATOM 719 O O . GLY A 1 87 ? -19.250 -2.363 18.956 1.00 96.88 87 GLY A O 1
ATOM 720 N N . GLU A 1 88 ? -17.627 -1.086 18.088 1.00 97.12 88 GLU A N 1
ATOM 721 C CA . GLU A 1 88 ? -18.058 0.108 18.830 1.00 97.12 88 GLU A CA 1
ATOM 722 C C . GLU A 1 88 ? -19.413 0.621 18.349 1.00 97.12 88 GLU A C 1
ATOM 724 O O . GLU A 1 88 ? -20.236 1.050 19.164 1.00 97.12 88 GLU A O 1
ATOM 729 N N . LYS A 1 89 ? -19.667 0.565 17.038 1.00 96.06 89 LYS A N 1
ATOM 730 C CA . LYS A 1 89 ? -20.971 0.927 16.484 1.00 96.06 89 LYS A CA 1
ATOM 731 C C . LYS A 1 89 ? -22.066 0.043 17.086 1.00 96.06 89 LYS A C 1
ATOM 733 O O . LYS A 1 89 ? -23.030 0.570 17.627 1.00 96.06 89 LYS A O 1
ATOM 738 N N . GLU A 1 90 ? -21.877 -1.272 17.096 1.00 96.38 90 GLU A N 1
ATOM 739 C CA . GLU A 1 90 ? -22.857 -2.196 17.672 1.00 96.38 90 GLU A CA 1
ATOM 740 C C . GLU A 1 90 ? -23.029 -1.989 19.189 1.00 96.38 90 GLU A C 1
ATOM 742 O O . GLU A 1 90 ? -24.151 -1.990 19.700 1.00 96.38 90 GLU A O 1
ATOM 747 N N . ARG A 1 91 ? -21.934 -1.755 19.931 1.00 95.56 91 ARG A N 1
ATOM 748 C CA . ARG A 1 91 ? -21.997 -1.503 21.382 1.00 95.56 91 ARG A CA 1
ATOM 749 C C . ARG A 1 91 ? -22.799 -0.239 21.705 1.00 95.56 91 ARG A C 1
ATOM 751 O O . ARG A 1 91 ? -23.580 -0.227 22.659 1.00 95.56 91 ARG A O 1
ATOM 758 N N . THR A 1 92 ? -22.595 0.821 20.925 1.00 94.56 92 THR A N 1
ATOM 759 C CA . THR A 1 92 ? -23.284 2.109 21.108 1.00 94.56 92 THR A CA 1
ATOM 760 C C . THR A 1 92 ? -24.743 2.056 20.656 1.00 94.56 92 THR A C 1
ATOM 762 O O . THR A 1 92 ? -25.602 2.597 21.348 1.00 94.56 92 THR A O 1
ATOM 765 N N . GLU A 1 93 ? -25.064 1.322 19.586 1.00 94.12 93 GLU A N 1
ATOM 766 C CA . GLU A 1 93 ? -26.450 1.047 19.165 1.00 94.12 93 GLU A CA 1
ATOM 767 C C . GLU A 1 93 ? -27.235 0.251 20.219 1.00 94.12 93 GLU A C 1
ATOM 769 O O . GLU A 1 93 ? -28.425 0.488 20.420 1.00 94.12 93 GLU A O 1
ATOM 774 N N . LYS A 1 94 ? -26.560 -0.627 20.970 1.00 91.88 94 LYS A N 1
ATOM 775 C CA . LYS A 1 94 ? -27.121 -1.343 22.130 1.00 91.88 94 LYS A CA 1
ATOM 776 C C . LYS A 1 94 ? -27.278 -0.471 23.388 1.00 91.88 94 LYS A C 1
ATOM 778 O O . LYS A 1 94 ? -27.584 -0.994 24.457 1.00 91.88 94 LYS A O 1
ATOM 783 N N . GLY A 1 95 ? -27.061 0.843 23.288 1.00 88.75 95 GLY A N 1
ATOM 784 C CA . GLY A 1 95 ? -27.273 1.805 24.373 1.00 88.75 95 GLY A CA 1
ATOM 785 C C . GLY A 1 95 ? -26.113 1.939 25.362 1.00 88.75 95 GLY A C 1
ATOM 786 O O . GLY A 1 95 ? -26.277 2.570 26.404 1.00 88.75 95 GLY A O 1
ATOM 787 N N . SER A 1 96 ? -24.939 1.368 25.068 1.00 89.06 96 SER A N 1
ATOM 788 C CA . SER A 1 96 ? -23.756 1.567 25.915 1.00 89.06 96 SER A CA 1
ATOM 789 C C . SER A 1 96 ? -23.106 2.924 25.650 1.00 89.06 96 SER A C 1
ATOM 791 O O . SER A 1 96 ? -23.016 3.363 24.503 1.00 89.06 96 SER A O 1
ATOM 793 N N . SER A 1 97 ? -22.560 3.549 26.694 1.00 91.25 97 SER A N 1
ATOM 794 C CA . SER A 1 97 ? -21.792 4.791 26.564 1.00 91.25 97 SER A CA 1
ATOM 795 C C . SER A 1 97 ? -20.606 4.620 25.601 1.00 91.25 97 SER A C 1
ATOM 797 O O . SER A 1 97 ? -19.881 3.626 25.720 1.00 91.25 97 SER A O 1
ATOM 799 N N . PRO A 1 98 ? -20.373 5.553 24.660 1.00 94.25 98 PRO A N 1
ATOM 800 C CA . PRO A 1 98 ? -19.214 5.515 23.768 1.00 94.25 98 PRO A CA 1
ATOM 801 C C . PRO A 1 98 ? -17.883 5.714 24.504 1.00 94.25 98 PRO A C 1
ATOM 803 O O . PRO A 1 98 ? -17.830 6.361 25.551 1.00 94.25 98 PRO A O 1
ATOM 806 N N . ILE A 1 99 ? -16.787 5.235 23.912 1.00 95.31 99 ILE A N 1
ATOM 807 C CA . ILE A 1 99 ? -15.433 5.634 24.325 1.00 95.31 99 ILE A CA 1
ATOM 808 C C . ILE A 1 99 ? -15.100 6.989 23.696 1.00 95.31 99 ILE A C 1
ATOM 810 O O . ILE A 1 99 ? -15.220 7.179 22.485 1.00 95.31 99 ILE A O 1
ATOM 814 N N . TYR A 1 100 ? -14.659 7.940 24.522 1.00 92.19 100 TYR A N 1
ATOM 815 C CA . TYR A 1 100 ? -14.450 9.329 24.096 1.00 92.19 100 TYR A CA 1
ATOM 816 C C . TYR A 1 100 ? -13.015 9.654 23.670 1.00 92.19 100 TYR A C 1
ATOM 818 O O . TYR A 1 100 ? -12.820 10.572 22.871 1.00 92.19 100 TYR A O 1
ATOM 826 N N . ASN A 1 101 ? -12.003 8.940 24.177 1.00 93.88 101 ASN A N 1
ATOM 827 C CA . ASN A 1 101 ? -10.602 9.259 23.901 1.00 93.88 101 ASN A CA 1
ATOM 828 C C . ASN A 1 101 ? -9.732 8.003 23.679 1.00 93.88 101 ASN A C 1
ATOM 830 O O . ASN A 1 101 ? -9.387 7.352 24.661 1.00 93.88 101 ASN A O 1
ATOM 834 N N . PRO A 1 102 ? -9.339 7.690 22.429 1.00 96.06 102 PRO A N 1
ATOM 835 C CA . PRO A 1 102 ? -9.806 8.341 21.207 1.00 96.06 102 PRO A CA 1
ATOM 836 C C . PRO A 1 102 ? -11.277 7.997 20.937 1.00 96.06 102 PRO A C 1
ATOM 838 O O . PRO A 1 102 ? -11.713 6.880 21.195 1.00 96.06 102 PRO A O 1
ATOM 841 N N . SER A 1 103 ? -12.043 8.943 20.392 1.00 97.31 103 SER A N 1
ATOM 842 C CA . SER A 1 103 ? -13.397 8.642 19.924 1.00 97.31 103 SER A CA 1
ATOM 843 C C . SER A 1 103 ? -13.351 7.749 18.688 1.00 97.31 103 SER A C 1
ATOM 845 O O . SER A 1 103 ? -12.427 7.849 17.872 1.00 97.31 103 SER A O 1
ATOM 847 N N . ILE A 1 104 ? -14.375 6.917 18.495 1.00 97.69 104 ILE A N 1
ATOM 848 C CA . ILE A 1 104 ? -14.418 6.025 17.329 1.00 97.69 104 ILE A CA 1
ATOM 849 C C . ILE A 1 104 ? -14.471 6.778 16.002 1.00 97.69 104 ILE A C 1
ATOM 851 O O . ILE A 1 104 ? -13.885 6.340 15.019 1.00 97.69 104 ILE A O 1
ATOM 855 N N . ALA A 1 105 ? -15.084 7.964 15.987 1.00 97.62 105 ALA A N 1
ATOM 856 C CA . ALA A 1 105 ? -15.061 8.849 14.828 1.00 97.62 105 ALA A CA 1
ATOM 857 C C . ALA A 1 105 ? -13.625 9.240 14.448 1.00 97.62 105 ALA A C 1
ATOM 859 O O . ALA A 1 105 ? -13.265 9.230 13.273 1.00 97.62 105 ALA A O 1
ATOM 860 N N . LYS A 1 106 ? -12.774 9.528 15.441 1.00 97.88 106 LYS A N 1
ATOM 861 C CA . LYS A 1 106 ? -11.367 9.860 15.205 1.00 97.88 106 LYS A CA 1
ATOM 862 C C . LYS A 1 106 ? -10.583 8.651 14.697 1.00 97.88 106 LYS A C 1
ATOM 864 O O . LYS A 1 106 ? -9.784 8.803 13.778 1.00 97.88 106 LYS A O 1
ATOM 869 N N . VAL A 1 107 ? -10.833 7.463 15.255 1.00 98.31 107 VAL A N 1
ATOM 870 C CA . VAL A 1 107 ? -10.245 6.203 14.765 1.00 98.31 107 VAL A CA 1
ATOM 871 C C . VAL A 1 107 ? -10.629 5.966 13.304 1.00 98.31 107 VAL A C 1
ATOM 873 O O . VAL A 1 107 ? -9.735 5.761 12.485 1.00 98.31 107 VAL A O 1
ATOM 876 N N . ARG A 1 108 ? -11.920 6.091 12.964 1.00 98.38 108 ARG A N 1
ATOM 877 C CA . ARG A 1 108 ? -12.432 5.945 11.595 1.00 98.38 108 ARG A CA 1
ATOM 878 C C . ARG A 1 108 ? -11.736 6.893 10.621 1.00 98.38 108 ARG A C 1
ATOM 880 O O . ARG A 1 108 ? -11.226 6.437 9.614 1.00 98.38 108 ARG A O 1
ATOM 887 N N . VAL A 1 109 ? -11.597 8.178 10.955 1.00 98.44 109 VAL A N 1
ATOM 888 C CA . VAL A 1 109 ? -10.907 9.143 10.076 1.00 98.44 109 VAL A CA 1
ATOM 889 C C . VAL A 1 109 ? -9.475 8.709 9.748 1.00 98.44 109 VAL A C 1
ATOM 891 O O . VAL A 1 109 ? -9.045 8.810 8.600 1.00 98.44 109 VAL A O 1
ATOM 894 N N . PHE A 1 110 ? -8.695 8.248 10.729 1.00 98.44 110 PHE A N 1
ATOM 895 C CA . PHE A 1 110 ? -7.329 7.791 10.451 1.00 98.44 110 PHE A CA 1
ATOM 896 C C . PHE A 1 110 ? -7.294 6.457 9.706 1.00 98.44 110 PHE A C 1
ATOM 898 O O . PHE A 1 110 ? -6.412 6.271 8.868 1.00 98.44 110 PHE A O 1
ATOM 905 N N . TYR A 1 111 ? -8.239 5.565 9.997 1.00 98.56 111 TYR A N 1
ATOM 906 C CA . TYR A 1 111 ? -8.398 4.295 9.303 1.00 98.56 111 TYR A CA 1
ATOM 907 C C . TYR A 1 111 ? -8.745 4.494 7.821 1.00 98.56 111 TYR A C 1
ATOM 909 O O . TYR A 1 111 ? -8.005 4.016 6.965 1.00 98.56 111 TYR A O 1
ATOM 917 N N . ASP A 1 112 ? -9.770 5.288 7.513 1.00 98.50 112 ASP A N 1
ATOM 918 C CA . ASP A 1 112 ? -10.221 5.569 6.144 1.00 98.50 112 ASP A CA 1
ATOM 919 C C . ASP A 1 112 ? -9.099 6.221 5.322 1.00 98.50 112 ASP A C 1
ATOM 921 O O . ASP A 1 112 ? -8.769 5.764 4.231 1.00 98.50 112 ASP A O 1
ATOM 925 N N . ASN A 1 113 ? -8.395 7.206 5.897 1.00 98.31 113 ASN A N 1
ATOM 926 C CA . ASN A 1 113 ? -7.221 7.818 5.263 1.00 98.31 113 ASN A CA 1
ATOM 927 C C . ASN A 1 113 ? -6.122 6.796 4.918 1.00 98.31 113 ASN A C 1
ATOM 929 O O . ASN A 1 113 ? -5.396 6.959 3.936 1.00 98.31 113 ASN A O 1
ATOM 933 N N . PHE A 1 114 ? -5.941 5.773 5.754 1.00 98.44 114 PHE A N 1
ATOM 934 C CA . PHE A 1 114 ? -4.999 4.691 5.488 1.00 98.44 114 PHE A CA 1
ATOM 935 C C . PHE A 1 114 ? -5.502 3.764 4.374 1.00 98.44 114 PHE A C 1
ATOM 937 O O . PHE A 1 114 ? -4.709 3.409 3.498 1.00 98.44 114 PHE A O 1
ATOM 944 N N . VAL A 1 115 ? -6.790 3.414 4.367 1.00 98.38 115 VAL A N 1
ATOM 945 C CA . VAL A 1 115 ? -7.417 2.599 3.313 1.00 98.38 115 VAL A CA 1
ATOM 946 C C . VAL A 1 115 ? -7.317 3.297 1.955 1.00 98.38 115 VAL A C 1
ATOM 948 O O . VAL A 1 115 ? -6.865 2.692 0.980 1.00 98.38 115 VAL A O 1
ATOM 951 N N . ASP A 1 116 ? -7.628 4.589 1.896 1.00 98.19 116 ASP A N 1
ATOM 952 C CA . ASP A 1 116 ? -7.503 5.400 0.684 1.00 98.19 116 ASP A CA 1
ATOM 953 C C . ASP A 1 116 ? -6.052 5.469 0.202 1.00 98.19 116 ASP A C 1
ATOM 955 O O . ASP A 1 116 ? -5.758 5.227 -0.974 1.00 98.19 116 ASP A O 1
ATOM 959 N N . ALA A 1 117 ? -5.111 5.717 1.120 1.00 97.94 117 ALA A N 1
ATOM 960 C CA . ALA A 1 117 ? -3.689 5.734 0.793 1.00 97.94 117 ALA A CA 1
ATOM 961 C C . ALA A 1 117 ? -3.196 4.364 0.299 1.00 97.94 117 ALA A C 1
ATOM 963 O O . ALA A 1 117 ? -2.365 4.297 -0.608 1.00 97.94 117 ALA A O 1
ATOM 964 N N . ARG A 1 118 ? -3.715 3.261 0.845 1.00 97.44 118 ARG A N 1
ATOM 965 C CA . ARG A 1 118 ? -3.417 1.906 0.368 1.00 97.44 118 ARG A CA 1
ATOM 966 C C . ARG A 1 118 ? -3.919 1.696 -1.059 1.00 97.44 118 ARG A C 1
ATOM 968 O O . ARG A 1 118 ? -3.178 1.168 -1.889 1.00 97.44 118 ARG A O 1
ATOM 975 N N . ASN A 1 119 ? -5.144 2.117 -1.358 1.00 97.19 119 ASN A N 1
ATOM 976 C CA . ASN A 1 119 ? -5.710 2.012 -2.702 1.00 97.19 119 ASN A CA 1
ATOM 977 C C . ASN A 1 119 ? -4.875 2.818 -3.708 1.00 97.19 119 ASN A C 1
ATOM 979 O O . ASN A 1 119 ? -4.476 2.286 -4.746 1.00 97.19 119 ASN A O 1
ATOM 983 N N . ALA A 1 120 ? -4.502 4.050 -3.354 1.00 97.50 120 ALA A N 1
ATOM 984 C CA . ALA A 1 120 ? -3.607 4.880 -4.157 1.00 97.50 120 ALA A CA 1
ATOM 985 C C . ALA A 1 120 ? -2.224 4.228 -4.363 1.00 97.50 120 ALA A C 1
ATOM 987 O O . ALA A 1 120 ? -1.722 4.187 -5.488 1.00 97.50 120 ALA A O 1
ATOM 988 N N . LYS A 1 121 ? -1.631 3.649 -3.307 1.00 97.44 121 LYS A N 1
ATOM 989 C CA . LYS A 1 121 ? -0.361 2.902 -3.383 1.00 97.44 121 LYS A CA 1
ATOM 990 C C . LYS A 1 121 ? -0.448 1.762 -4.402 1.00 97.44 121 LYS A C 1
ATOM 992 O O . LYS A 1 121 ? 0.445 1.625 -5.236 1.00 97.44 121 LYS A O 1
ATOM 997 N N . ASN A 1 122 ? -1.517 0.967 -4.356 1.00 96.81 122 ASN A N 1
ATOM 998 C CA . ASN A 1 122 ? -1.708 -0.171 -5.257 1.00 96.81 122 ASN A CA 1
ATOM 999 C C . ASN A 1 122 ? -1.839 0.278 -6.720 1.00 96.81 122 ASN A C 1
ATOM 1001 O O . ASN A 1 122 ? -1.251 -0.339 -7.608 1.00 96.81 122 ASN A O 1
ATOM 1005 N N . VAL A 1 123 ? -2.548 1.383 -6.972 1.00 97.88 123 VAL A N 1
ATOM 1006 C CA . VAL A 1 123 ? -2.656 1.979 -8.314 1.00 97.88 123 VAL A CA 1
ATOM 1007 C C . VAL A 1 123 ? -1.288 2.429 -8.828 1.00 97.88 123 VAL A C 1
ATOM 1009 O O . VAL A 1 123 ? -0.923 2.107 -9.958 1.00 97.88 123 VAL A O 1
ATOM 1012 N N . LEU A 1 124 ? -0.498 3.125 -8.005 1.00 97.75 124 LEU A N 1
ATOM 1013 C CA . LEU A 1 124 ? 0.850 3.556 -8.389 1.00 97.75 124 LEU A CA 1
ATOM 1014 C C . LEU A 1 124 ? 1.756 2.361 -8.707 1.00 97.75 124 LEU A C 1
ATOM 1016 O O . LEU A 1 124 ? 2.404 2.358 -9.749 1.00 97.75 124 LEU A O 1
ATOM 1020 N N . GLN A 1 125 ? 1.740 1.318 -7.873 1.00 97.25 125 GLN A N 1
ATOM 1021 C CA . GLN A 1 125 ? 2.504 0.089 -8.117 1.00 97.25 125 GLN A CA 1
ATOM 1022 C C . GLN A 1 125 ? 2.094 -0.603 -9.423 1.00 97.25 125 GLN A C 1
ATOM 1024 O O . GLN A 1 125 ? 2.953 -1.036 -10.194 1.00 97.25 125 GLN A O 1
ATOM 1029 N N . ALA A 1 126 ? 0.791 -0.679 -9.707 1.00 97.81 126 ALA A N 1
ATOM 1030 C CA . ALA A 1 126 ? 0.290 -1.239 -10.958 1.00 97.81 126 ALA A CA 1
ATOM 1031 C C . ALA A 1 126 ? 0.728 -0.411 -12.178 1.00 97.81 126 ALA A C 1
ATOM 1033 O O . ALA A 1 126 ? 1.077 -0.977 -13.213 1.00 97.81 126 ALA A O 1
ATOM 1034 N N . ASN A 1 127 ? 0.746 0.919 -12.069 1.00 97.06 127 ASN A N 1
ATOM 1035 C CA . ASN A 1 127 ? 1.207 1.809 -13.137 1.00 97.06 127 ASN A CA 1
ATOM 1036 C C . ASN A 1 127 ? 2.697 1.618 -13.428 1.00 97.06 127 ASN A C 1
ATOM 1038 O O . ASN A 1 127 ? 3.063 1.409 -14.583 1.00 97.06 127 ASN A O 1
ATOM 1042 N N . THR A 1 128 ? 3.536 1.614 -12.390 1.00 97.69 128 THR A N 1
ATOM 1043 C CA . THR A 1 128 ? 4.978 1.371 -12.522 1.00 97.69 128 THR A CA 1
ATOM 1044 C C . THR A 1 128 ? 5.254 0.013 -13.156 1.00 97.69 128 THR A C 1
ATOM 1046 O O . THR A 1 128 ? 6.039 -0.076 -14.095 1.00 97.69 128 THR A O 1
ATOM 1049 N N . LYS A 1 129 ? 4.559 -1.043 -12.706 1.00 97.94 129 LYS A N 1
ATOM 1050 C CA . LYS A 1 129 ? 4.704 -2.388 -13.277 1.00 97.94 129 LYS A CA 1
ATOM 1051 C C . LYS A 1 129 ? 4.346 -2.415 -14.764 1.00 97.94 129 LYS A C 1
ATOM 1053 O O . LYS A 1 129 ? 5.044 -3.052 -15.542 1.00 97.94 129 LYS A O 1
ATOM 1058 N N . ARG A 1 130 ? 3.279 -1.719 -15.172 1.00 97.19 130 ARG A N 1
ATOM 1059 C CA . ARG A 1 130 ? 2.900 -1.617 -16.590 1.00 97.19 130 ARG A CA 1
ATOM 1060 C C . ARG A 1 130 ? 3.966 -0.902 -17.419 1.00 97.19 130 ARG A C 1
ATOM 1062 O O . ARG A 1 130 ? 4.328 -1.410 -18.472 1.00 97.19 130 ARG A O 1
ATOM 1069 N N . ALA A 1 131 ? 4.486 0.227 -16.939 1.00 96.56 131 ALA A N 1
ATOM 1070 C CA . ALA A 1 131 ? 5.549 0.958 -17.631 1.00 96.56 131 ALA A CA 1
ATOM 1071 C C . ALA A 1 131 ? 6.837 0.124 -17.752 1.00 96.56 131 ALA A C 1
ATOM 1073 O O . ALA A 1 131 ? 7.457 0.097 -18.812 1.00 96.56 131 ALA A O 1
ATOM 1074 N N . MET A 1 132 ? 7.188 -0.616 -16.696 1.00 97.12 132 MET A N 1
ATOM 1075 C CA . MET A 1 132 ? 8.338 -1.522 -16.688 1.00 97.12 132 MET A CA 1
ATOM 1076 C C . MET A 1 132 ? 8.198 -2.628 -17.737 1.00 97.12 132 MET A C 1
ATOM 1078 O O . MET A 1 132 ? 9.105 -2.824 -18.532 1.00 97.12 132 MET A O 1
ATOM 1082 N N . LEU A 1 133 ? 7.031 -3.276 -17.821 1.00 96.69 133 LEU A N 1
ATOM 1083 C CA . LEU A 1 133 ? 6.779 -4.313 -18.829 1.00 96.69 133 LEU A CA 1
ATOM 1084 C C . LEU A 1 133 ? 6.906 -3.781 -20.265 1.00 96.69 133 LEU A C 1
ATOM 1086 O O . LEU A 1 133 ? 7.407 -4.479 -21.144 1.00 96.69 133 LEU A O 1
ATOM 1090 N N . THR A 1 134 ? 6.465 -2.547 -20.521 1.00 95.25 134 THR A N 1
ATOM 1091 C CA . THR A 1 134 ? 6.664 -1.903 -21.828 1.00 95.25 134 THR A CA 1
ATOM 1092 C C . THR A 1 134 ? 8.150 -1.736 -22.142 1.00 95.25 134 THR A C 1
ATOM 1094 O O . THR A 1 134 ? 8.567 -2.003 -23.269 1.00 95.25 134 THR A O 1
ATOM 1097 N N . LEU A 1 135 ? 8.950 -1.320 -21.156 1.00 95.25 135 LEU A N 1
ATOM 1098 C CA . LEU A 1 135 ? 10.393 -1.157 -21.309 1.00 95.25 135 LEU A CA 1
ATOM 1099 C C . LEU A 1 135 ? 11.094 -2.503 -21.543 1.00 95.25 135 LEU A C 1
ATOM 1101 O O . LEU A 1 135 ? 11.890 -2.607 -22.472 1.00 95.25 135 LEU A O 1
ATOM 1105 N N . ASP A 1 136 ? 10.736 -3.537 -20.781 1.00 95.06 136 ASP A N 1
ATOM 1106 C CA . ASP A 1 136 ? 11.295 -4.889 -20.910 1.00 95.06 136 ASP A CA 1
ATOM 1107 C C . ASP A 1 136 ? 11.066 -5.464 -22.318 1.00 95.06 136 ASP A C 1
ATOM 1109 O O . ASP A 1 136 ? 11.978 -6.015 -22.935 1.00 95.06 136 ASP A O 1
ATOM 1113 N N . ASN A 1 137 ? 9.869 -5.266 -22.881 1.00 94.25 137 ASN A N 1
ATOM 1114 C CA . ASN A 1 137 ? 9.559 -5.698 -24.248 1.00 94.25 137 ASN A CA 1
ATOM 1115 C C . ASN A 1 137 ? 10.391 -4.952 -25.306 1.00 94.25 137 ASN A C 1
ATOM 1117 O O . ASN A 1 137 ? 10.809 -5.536 -26.312 1.00 94.25 137 ASN A O 1
ATOM 1121 N N . LEU A 1 138 ? 10.636 -3.654 -25.098 1.00 94.94 138 LEU A N 1
ATOM 1122 C CA . LEU A 1 138 ? 11.487 -2.869 -25.992 1.00 94.94 138 LEU A CA 1
ATOM 1123 C C . LEU A 1 138 ? 12.950 -3.299 -25.880 1.00 94.94 138 LEU A C 1
ATOM 1125 O O . LEU A 1 138 ? 13.604 -3.424 -26.912 1.00 94.94 138 LEU A O 1
ATOM 1129 N N . HIS A 1 139 ? 13.443 -3.580 -24.672 1.00 93.62 139 HIS A N 1
ATOM 1130 C CA . HIS A 1 139 ? 14.786 -4.122 -24.470 1.00 93.62 139 HIS A CA 1
ATOM 1131 C C . HIS A 1 139 ? 14.962 -5.462 -25.179 1.00 93.62 139 HIS A C 1
ATOM 1133 O O . HIS A 1 139 ? 15.904 -5.595 -25.945 1.00 93.62 139 HIS A O 1
ATOM 1139 N N . ALA A 1 140 ? 14.008 -6.390 -25.061 1.00 95.12 140 ALA A N 1
ATOM 1140 C CA . ALA A 1 140 ? 14.076 -7.664 -25.778 1.00 95.12 140 ALA A CA 1
ATOM 1141 C C . ALA A 1 140 ? 14.195 -7.483 -27.306 1.00 95.12 140 ALA A C 1
ATOM 1143 O O . ALA A 1 140 ? 14.933 -8.206 -27.972 1.00 95.12 140 ALA A O 1
ATOM 1144 N N . THR A 1 141 ? 13.498 -6.487 -27.866 1.00 93.88 141 THR A N 1
ATOM 1145 C CA . THR A 1 141 ? 13.588 -6.156 -29.299 1.00 93.88 141 THR A CA 1
ATOM 1146 C C . THR A 1 141 ? 14.954 -5.565 -29.659 1.00 93.88 141 THR A C 1
ATOM 1148 O O . THR A 1 141 ? 15.524 -5.892 -30.698 1.00 93.88 141 THR A O 1
ATOM 1151 N N . VAL A 1 142 ? 15.482 -4.685 -28.808 1.00 93.81 142 VAL A N 1
ATOM 1152 C CA . VAL A 1 142 ? 16.787 -4.041 -29.005 1.00 93.81 142 VAL A CA 1
ATOM 1153 C C . VAL A 1 142 ? 17.920 -5.055 -28.879 1.00 93.81 142 VAL A C 1
ATOM 1155 O O . VAL A 1 142 ? 18.807 -5.057 -29.724 1.00 93.81 142 VAL A O 1
ATOM 1158 N N . ASP A 1 143 ? 17.866 -5.951 -27.899 1.00 95.19 143 ASP A N 1
ATOM 1159 C CA . ASP A 1 143 ? 18.860 -7.008 -27.700 1.00 95.19 143 ASP A CA 1
ATOM 1160 C C . ASP A 1 143 ? 18.904 -7.962 -28.898 1.00 95.19 143 ASP A C 1
ATOM 1162 O O . ASP A 1 143 ? 19.984 -8.325 -29.366 1.00 95.19 143 ASP A O 1
ATOM 1166 N N . ALA A 1 144 ? 17.738 -8.315 -29.453 1.00 95.50 144 ALA A N 1
ATOM 1167 C CA . ALA A 1 144 ? 17.657 -9.111 -30.675 1.00 95.50 144 ALA A CA 1
ATOM 1168 C C . ALA A 1 144 ? 18.314 -8.399 -31.870 1.00 95.50 144 ALA A C 1
ATOM 1170 O O . ALA A 1 144 ? 19.069 -9.023 -32.614 1.00 95.50 144 ALA A O 1
ATOM 1171 N N . LEU A 1 145 ? 18.085 -7.090 -32.021 1.00 94.81 145 LEU A N 1
ATOM 1172 C CA . LEU A 1 145 ? 18.711 -6.288 -33.075 1.00 94.81 145 LEU A CA 1
ATOM 1173 C C . LEU A 1 145 ? 20.228 -6.158 -32.877 1.00 94.81 145 LEU A C 1
ATOM 1175 O O . LEU A 1 145 ? 20.983 -6.259 -33.840 1.00 94.81 145 LEU A O 1
ATOM 1179 N N . ILE A 1 146 ? 20.691 -5.950 -31.642 1.00 93.88 146 ILE A N 1
ATOM 1180 C CA . ILE A 1 146 ? 22.124 -5.903 -31.319 1.00 93.88 146 ILE A CA 1
ATOM 1181 C C . ILE A 1 146 ? 22.785 -7.230 -31.697 1.00 93.88 146 ILE A C 1
ATOM 1183 O O . ILE A 1 146 ? 23.843 -7.226 -32.324 1.00 93.88 146 ILE A O 1
ATOM 1187 N N . LEU A 1 147 ? 22.152 -8.357 -31.361 1.00 95.44 147 LEU A N 1
ATOM 1188 C CA . LEU A 1 147 ? 22.638 -9.685 -31.725 1.00 95.44 147 LEU A CA 1
ATOM 1189 C C . LEU A 1 147 ? 22.675 -9.883 -33.247 1.00 95.44 147 LEU A C 1
ATOM 1191 O O . LEU A 1 147 ? 23.645 -10.422 -33.774 1.00 95.44 147 LEU A O 1
ATOM 1195 N N . GLU A 1 148 ? 21.644 -9.440 -33.964 1.00 96.69 148 GLU A N 1
ATOM 1196 C CA . GLU A 1 148 ? 21.605 -9.503 -35.427 1.00 96.69 148 GLU A CA 1
ATOM 1197 C C . GLU A 1 148 ? 22.750 -8.698 -36.057 1.00 96.69 148 GLU A C 1
ATOM 1199 O O . GLU A 1 148 ? 23.471 -9.219 -36.910 1.00 96.69 148 GLU A O 1
ATOM 1204 N N . ILE A 1 149 ? 22.970 -7.463 -35.592 1.00 94.50 149 ILE A N 1
ATOM 1205 C CA . ILE A 1 149 ? 24.066 -6.602 -36.056 1.00 94.50 149 ILE A CA 1
ATOM 1206 C C . ILE A 1 149 ? 25.419 -7.244 -35.752 1.00 94.50 149 ILE A C 1
ATOM 1208 O O . ILE A 1 149 ? 26.272 -7.300 -36.638 1.00 94.50 149 ILE A O 1
ATOM 1212 N N . TRP A 1 150 ? 25.614 -7.760 -34.534 1.00 95.00 150 TRP A N 1
ATOM 1213 C CA . TRP A 1 150 ? 26.835 -8.473 -34.158 1.00 95.00 150 TRP A CA 1
ATOM 1214 C C . TRP A 1 150 ? 27.111 -9.608 -35.146 1.00 95.00 150 TRP A C 1
ATOM 1216 O O . TRP A 1 150 ? 28.171 -9.641 -35.776 1.00 95.00 150 TRP A O 1
ATOM 1226 N N . ASN A 1 151 ? 26.139 -10.502 -35.333 1.00 95.06 151 ASN A N 1
ATOM 1227 C CA . ASN A 1 151 ? 26.270 -11.647 -36.229 1.00 95.06 151 ASN A CA 1
ATOM 1228 C C . ASN A 1 151 ? 26.554 -11.215 -37.675 1.00 95.06 151 ASN A C 1
ATOM 1230 O O . ASN A 1 151 ? 27.334 -11.863 -38.369 1.00 95.06 151 ASN A O 1
ATOM 1234 N N . ALA A 1 152 ? 25.941 -10.128 -38.149 1.00 95.38 152 ALA A N 1
ATOM 1235 C CA . ALA A 1 152 ? 26.180 -9.606 -39.491 1.00 95.38 152 ALA A CA 1
ATOM 1236 C C . ALA A 1 152 ? 27.626 -9.113 -39.671 1.00 95.38 152 ALA A C 1
ATOM 1238 O O . ALA A 1 152 ? 28.261 -9.450 -40.673 1.00 95.38 152 ALA A O 1
ATOM 1239 N N . VAL A 1 153 ? 28.165 -8.369 -38.696 1.00 94.81 153 VAL A N 1
ATOM 1240 C CA . VAL A 1 153 ? 29.558 -7.889 -38.727 1.00 94.81 153 VAL A CA 1
ATOM 1241 C C . VAL A 1 153 ? 30.538 -9.063 -38.694 1.00 94.81 153 VAL A C 1
ATOM 1243 O O . VAL A 1 153 ? 31.451 -9.119 -39.518 1.00 94.81 153 VAL A O 1
ATOM 1246 N N . GLU A 1 154 ? 30.335 -10.039 -37.806 1.00 92.94 154 GLU A N 1
ATOM 1247 C CA . GLU A 1 154 ? 31.215 -11.213 -37.732 1.00 92.94 154 GLU A CA 1
ATOM 1248 C C . GLU A 1 154 ? 31.178 -12.060 -39.002 1.00 92.94 154 GLU A C 1
ATOM 1250 O O . GLU A 1 154 ? 32.224 -12.492 -39.488 1.00 92.94 154 GLU A O 1
ATOM 1255 N N . ASN A 1 155 ? 29.990 -12.256 -39.577 1.00 95.19 155 ASN A N 1
ATOM 1256 C CA . ASN A 1 155 ? 29.840 -12.993 -40.826 1.00 95.19 155 ASN A CA 1
ATOM 1257 C C . ASN A 1 155 ? 30.496 -12.278 -42.011 1.00 95.19 155 ASN A C 1
ATOM 1259 O O . ASN A 1 155 ? 31.006 -12.952 -42.905 1.00 95.19 155 ASN A O 1
ATOM 1263 N N . HIS A 1 156 ? 30.506 -10.943 -42.032 1.00 95.00 156 HIS A N 1
ATOM 1264 C CA . HIS A 1 156 ? 31.150 -10.171 -43.095 1.00 95.00 156 HIS A CA 1
ATOM 1265 C C . HIS A 1 156 ? 32.677 -10.346 -43.100 1.00 95.00 156 HIS A C 1
ATOM 1267 O O . HIS A 1 156 ? 33.278 -10.463 -44.165 1.00 95.00 156 HIS A O 1
ATOM 1273 N N . TYR A 1 157 ? 33.301 -10.419 -41.920 1.00 93.88 157 TYR A N 1
ATOM 1274 C CA . TYR A 1 157 ? 34.754 -10.567 -41.768 1.00 93.88 157 TYR A CA 1
ATOM 1275 C C . TYR A 1 157 ? 35.215 -12.013 -41.526 1.00 93.88 157 TYR A C 1
ATOM 1277 O O . TYR A 1 157 ? 36.386 -12.242 -41.220 1.00 93.88 157 TYR A O 1
ATOM 1285 N N . LYS A 1 158 ? 34.323 -13.004 -41.660 1.00 92.94 158 LYS A N 1
ATOM 1286 C CA . LYS A 1 158 ? 34.592 -14.403 -41.283 1.00 92.94 158 LYS A CA 1
ATOM 1287 C C . LYS A 1 158 ? 35.775 -15.040 -42.022 1.00 92.94 158 LYS A C 1
ATOM 1289 O O . LYS A 1 158 ? 36.421 -15.913 -41.452 1.00 92.94 158 LYS A O 1
ATOM 1294 N N . ASP A 1 159 ? 36.030 -14.603 -43.257 1.00 94.38 159 ASP A N 1
ATOM 1295 C CA . ASP A 1 159 ? 37.043 -15.174 -44.152 1.00 94.38 159 ASP A CA 1
ATOM 1296 C C . ASP A 1 159 ? 38.430 -14.518 -43.974 1.00 94.38 159 ASP A C 1
ATOM 1298 O O . ASP A 1 159 ? 39.400 -14.937 -44.606 1.00 94.38 159 ASP A O 1
ATOM 1302 N N . LEU A 1 160 ? 38.548 -13.493 -43.117 1.00 92.75 160 LEU A N 1
ATOM 1303 C CA . LEU A 1 160 ? 39.829 -12.867 -42.783 1.00 92.75 160 LEU A CA 1
ATOM 1304 C C . LEU A 1 160 ? 40.633 -13.712 -41.775 1.00 92.75 160 LEU A C 1
ATOM 1306 O O . LEU A 1 160 ? 40.041 -14.412 -40.944 1.00 92.75 160 LEU A O 1
ATOM 1310 N N . PRO A 1 161 ? 41.979 -13.608 -41.778 1.00 93.38 161 PRO A N 1
ATOM 1311 C CA . PRO A 1 161 ? 42.817 -14.155 -40.713 1.00 93.38 161 PRO A CA 1
ATOM 1312 C C . PRO A 1 161 ? 42.357 -13.678 -39.332 1.00 93.38 161 PRO A C 1
ATOM 1314 O O . PRO A 1 161 ? 41.864 -12.559 -39.189 1.00 93.38 161 PRO A O 1
ATOM 1317 N N . LEU A 1 162 ? 42.542 -14.518 -38.307 1.00 86.62 162 LEU A N 1
ATOM 1318 C CA . LEU A 1 162 ? 41.979 -14.305 -36.968 1.00 86.62 162 LEU A CA 1
ATOM 1319 C C . LEU A 1 162 ? 42.210 -12.884 -36.439 1.00 86.62 162 LEU A C 1
ATOM 1321 O O . LEU A 1 162 ? 41.255 -12.240 -36.012 1.00 86.62 162 LEU A O 1
ATOM 1325 N N . GLN A 1 163 ? 43.448 -12.389 -36.497 1.00 88.56 163 GLN A N 1
ATOM 1326 C CA . GLN A 1 163 ? 43.773 -11.083 -35.931 1.00 88.56 163 GLN A CA 1
ATOM 1327 C C . GLN A 1 163 ? 43.142 -9.929 -36.718 1.00 88.56 163 GLN A C 1
ATOM 1329 O O . GLN A 1 163 ? 42.527 -9.047 -36.122 1.00 88.56 163 GLN A O 1
ATOM 1334 N N . ASP A 1 164 ? 43.185 -9.993 -38.050 1.00 90.44 164 ASP A N 1
ATOM 1335 C CA . ASP A 1 164 ? 42.572 -8.985 -38.921 1.00 90.44 164 ASP A CA 1
ATOM 1336 C C . ASP A 1 164 ? 41.045 -8.959 -38.768 1.00 90.44 164 ASP A C 1
ATOM 1338 O O . ASP A 1 164 ? 40.435 -7.889 -38.761 1.00 90.44 164 ASP A O 1
ATOM 1342 N N . ARG A 1 165 ? 40.420 -10.131 -38.584 1.00 91.56 165 ARG A N 1
ATOM 1343 C CA . ARG A 1 165 ? 38.989 -10.258 -38.280 1.00 91.56 165 ARG A CA 1
ATOM 1344 C C . ARG A 1 165 ? 38.641 -9.600 -36.948 1.00 91.56 165 ARG A C 1
ATOM 1346 O O . ARG A 1 165 ? 37.692 -8.823 -36.888 1.00 91.56 165 ARG A O 1
ATOM 1353 N N . LEU A 1 166 ? 39.390 -9.904 -35.884 1.00 90.44 166 LEU A N 1
ATOM 1354 C CA . LEU A 1 166 ? 39.151 -9.326 -34.559 1.00 90.44 166 LEU A CA 1
ATOM 1355 C C . LEU A 1 166 ? 39.327 -7.804 -34.585 1.00 90.44 166 LEU A C 1
ATOM 1357 O O . LEU A 1 166 ? 38.489 -7.085 -34.043 1.00 90.44 166 LEU A O 1
ATOM 1361 N N . ASP A 1 167 ? 40.365 -7.305 -35.253 1.00 92.00 167 ASP A N 1
ATOM 1362 C CA . ASP A 1 167 ? 40.609 -5.870 -35.398 1.00 92.00 167 ASP A CA 1
ATOM 1363 C C . ASP A 1 167 ? 39.539 -5.177 -36.247 1.00 92.00 167 ASP A C 1
ATOM 1365 O O . ASP A 1 167 ? 39.130 -4.058 -35.928 1.00 92.00 167 ASP A O 1
ATOM 1369 N N . ALA A 1 168 ? 39.033 -5.834 -37.294 1.00 92.56 168 ALA A N 1
ATOM 1370 C CA . ALA A 1 168 ? 37.909 -5.335 -38.077 1.00 92.56 168 ALA A CA 1
ATOM 1371 C C . ALA A 1 168 ? 36.625 -5.251 -37.236 1.00 92.56 168 ALA A C 1
ATOM 1373 O O . ALA A 1 168 ? 36.014 -4.186 -37.183 1.00 92.56 168 ALA A O 1
ATOM 1374 N N . CYS A 1 169 ? 36.254 -6.312 -36.513 1.00 92.38 169 CYS A N 1
ATOM 1375 C CA . CYS A 1 169 ? 35.072 -6.329 -35.644 1.00 92.38 169 CYS A CA 1
ATOM 1376 C C . CYS A 1 169 ? 35.163 -5.312 -34.488 1.00 92.38 169 CYS A C 1
ATOM 1378 O O . CYS A 1 169 ? 34.176 -4.637 -34.180 1.00 92.38 169 CYS A O 1
ATOM 1380 N N . ARG A 1 170 ? 36.350 -5.117 -33.893 1.00 93.19 170 ARG A N 1
ATOM 1381 C CA . ARG A 1 170 ? 36.587 -4.104 -32.842 1.00 93.19 170 ARG A CA 1
ATOM 1382 C C . ARG A 1 170 ? 36.288 -2.682 -33.310 1.00 93.19 170 ARG A C 1
ATOM 1384 O O . ARG A 1 170 ? 35.806 -1.878 -32.514 1.00 93.19 170 ARG A O 1
ATOM 1391 N N . LYS A 1 171 ? 36.503 -2.361 -34.593 1.00 93.31 171 LYS A N 1
ATOM 1392 C CA . LYS A 1 171 ? 36.150 -1.041 -35.161 1.00 93.31 171 LYS A CA 1
ATOM 1393 C C . LYS A 1 171 ? 34.645 -0.758 -35.113 1.00 93.31 171 LYS A C 1
ATOM 1395 O O . LYS A 1 171 ? 34.260 0.405 -35.080 1.00 93.31 171 LYS A O 1
ATOM 1400 N N . PHE A 1 172 ? 33.812 -1.798 -35.057 1.00 91.25 172 PHE A N 1
ATOM 1401 C CA . PHE A 1 172 ? 32.359 -1.697 -34.882 1.00 91.25 172 PHE A CA 1
ATOM 1402 C C . PHE A 1 172 ? 31.924 -1.771 -33.409 1.00 91.25 172 PHE A C 1
ATOM 1404 O O . PHE A 1 172 ? 30.733 -1.828 -33.122 1.00 91.25 172 PHE A O 1
ATOM 1411 N N . GLY A 1 173 ? 32.872 -1.760 -32.465 1.00 89.81 173 GLY A N 1
ATOM 1412 C CA . GLY A 1 173 ? 32.595 -1.818 -31.028 1.00 89.81 173 GLY A CA 1
ATOM 1413 C C . GLY A 1 173 ? 32.394 -3.230 -30.474 1.00 89.81 173 GLY A C 1
ATOM 1414 O O . GLY A 1 173 ? 32.063 -3.370 -29.297 1.00 89.81 173 GLY A O 1
ATOM 1415 N N . ILE A 1 174 ? 32.618 -4.276 -31.280 1.00 91.12 174 ILE A N 1
ATOM 1416 C CA . ILE A 1 174 ? 32.561 -5.666 -30.816 1.00 91.12 174 ILE A CA 1
ATOM 1417 C C . ILE A 1 174 ? 33.856 -5.982 -30.063 1.00 91.12 174 ILE A C 1
ATOM 1419 O O . ILE A 1 174 ? 34.929 -6.115 -30.654 1.00 91.12 174 ILE A O 1
ATOM 1423 N N . ASN A 1 175 ? 33.750 -6.088 -28.740 1.00 87.81 175 ASN A N 1
ATOM 1424 C CA . ASN A 1 175 ? 34.877 -6.386 -27.863 1.00 87.81 175 ASN A CA 1
ATOM 1425 C C . ASN A 1 175 ? 34.865 -7.852 -27.432 1.00 87.81 175 ASN A C 1
ATOM 1427 O O . ASN A 1 175 ? 33.901 -8.342 -26.847 1.00 87.81 175 ASN A O 1
ATOM 1431 N N . TYR A 1 176 ? 35.984 -8.528 -27.678 1.00 86.31 176 TYR A N 1
ATOM 1432 C CA . TYR A 1 176 ? 36.193 -9.927 -27.325 1.00 86.31 176 TYR A CA 1
ATOM 1433 C C . TYR A 1 176 ? 36.953 -10.023 -26.005 1.00 86.31 176 TYR A C 1
ATOM 1435 O O . TYR A 1 176 ? 38.018 -9.424 -25.852 1.00 86.31 176 TYR A O 1
ATOM 1443 N N . TYR A 1 177 ? 36.423 -10.805 -25.069 1.00 84.06 177 TYR A N 1
ATOM 1444 C CA . TYR A 1 177 ? 37.077 -11.103 -23.799 1.00 84.06 177 TYR A CA 1
ATOM 1445 C C . TYR A 1 177 ? 37.428 -12.586 -23.747 1.00 84.06 177 TYR A C 1
ATOM 1447 O O . TYR A 1 177 ? 36.565 -13.435 -23.966 1.00 84.06 177 TYR A O 1
ATOM 1455 N N . TYR A 1 178 ? 38.681 -12.893 -23.419 1.00 76.81 178 TYR A N 1
ATOM 1456 C CA . TYR A 1 178 ? 39.106 -14.265 -23.162 1.00 76.81 178 TYR A CA 1
ATOM 1457 C C . TYR A 1 178 ? 38.528 -14.756 -21.842 1.00 76.81 178 TYR A C 1
ATOM 1459 O O . TYR A 1 178 ? 38.517 -14.030 -20.838 1.00 76.81 178 TYR A O 1
ATOM 1467 N N . ARG A 1 179 ? 38.066 -16.006 -21.814 1.00 72.19 179 ARG A N 1
ATOM 1468 C CA . ARG A 1 179 ? 37.650 -16.617 -20.553 1.00 72.19 179 ARG A CA 1
ATOM 1469 C C . ARG A 1 179 ? 38.876 -16.955 -19.715 1.00 72.19 179 ARG A C 1
ATOM 1471 O O . ARG A 1 179 ? 39.975 -17.188 -20.215 1.00 72.19 179 ARG A O 1
ATOM 1478 N N . LYS A 1 180 ? 38.684 -16.991 -18.396 1.00 67.00 180 LYS A N 1
ATOM 1479 C CA . LYS A 1 180 ? 39.749 -17.293 -17.436 1.00 67.00 180 LYS A CA 1
ATOM 1480 C C . LYS A 1 180 ? 40.305 -18.701 -17.714 1.00 67.00 180 LYS A C 1
ATOM 1482 O O . LYS A 1 180 ? 39.645 -19.683 -17.391 1.00 67.00 180 LYS A O 1
ATOM 1487 N N . GLY A 1 181 ? 41.498 -18.780 -18.311 1.00 72.00 181 GLY A N 1
ATOM 1488 C CA . GLY A 1 181 ? 42.180 -20.033 -18.665 1.00 72.00 181 GLY A CA 1
ATOM 1489 C C . GLY A 1 181 ? 42.399 -20.270 -20.166 1.00 72.00 181 GLY A C 1
ATOM 1490 O O . GLY A 1 181 ? 43.148 -21.180 -20.511 1.00 72.00 181 GLY A O 1
ATOM 1491 N N . GLU A 1 182 ? 41.815 -19.461 -21.053 1.00 63.47 182 GLU A N 1
ATOM 1492 C CA . GLU A 1 182 ? 42.125 -19.504 -22.489 1.00 63.47 182 GLU A CA 1
ATOM 1493 C C . GLU A 1 182 ? 43.437 -18.757 -22.769 1.00 63.47 182 GLU A C 1
ATOM 1495 O O . GLU A 1 182 ? 43.640 -17.636 -22.296 1.00 63.47 182 GLU A O 1
ATOM 1500 N N . LYS A 1 183 ? 44.355 -19.385 -23.515 1.00 56.19 183 LYS A N 1
ATOM 1501 C CA . LYS A 1 183 ? 45.550 -18.702 -24.024 1.00 56.19 183 LYS A CA 1
ATOM 1502 C C . LYS A 1 183 ? 45.138 -17.832 -25.209 1.00 56.19 183 LYS A C 1
ATOM 1504 O O . LYS A 1 183 ? 44.458 -18.320 -26.104 1.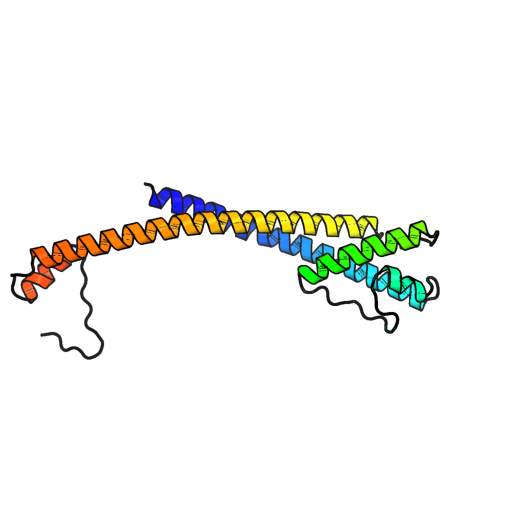00 56.19 183 LYS A O 1
ATOM 1509 N N . ALA A 1 184 ? 45.562 -16.571 -25.200 1.00 58.25 184 ALA A N 1
ATOM 1510 C CA . ALA A 1 184 ? 45.528 -15.740 -26.395 1.00 58.25 184 ALA A CA 1
ATOM 1511 C C . ALA A 1 184 ? 46.527 -16.332 -27.400 1.00 58.25 184 ALA A C 1
ATOM 1513 O O . ALA A 1 184 ? 47.712 -16.436 -27.073 1.00 58.25 184 ALA A O 1
ATOM 1514 N N . GLU A 1 185 ? 46.036 -16.788 -28.552 1.00 54.44 185 GLU A N 1
ATOM 1515 C CA . GLU A 1 185 ? 46.879 -17.068 -29.722 1.00 54.44 185 GLU A CA 1
ATOM 1516 C C . GLU A 1 185 ? 47.297 -15.762 -30.404 1.00 54.44 185 GLU A C 1
ATOM 1518 O O . GLU A 1 185 ? 46.446 -14.845 -30.510 1.00 54.44 185 GLU A O 1
#

Sequence (185 aa):
EKMERANAEYQVAYERQVNFAKDYQKKMKMAKLYVSHFIQVFQLSVIRGEIKEEMRALYHLPLKGFAVPELNTEAALLEWGEYIIAGEKERTEKGSSPIYNPSIAKVRVFYDNFVDARNAKNVLQANTKRAMLTLDNLHATVDALILEIWNAVENHYKDLPLQDRLDACRKFGINYYYRKGEKAE